Protein AF-A0A959Z6U4-F1 (afdb_monomer_lite)

Foldseek 3Di:
DVVVVVVVVVVVVVLVVLVVVLVVCVVVVVVVLVVVCVVCVVVVNDDDSVVVVVVVSVCSNCVVVVVVVVVVVVVVVVCCVVVVVVVVVVVVVVVVVVVVCVVVCVVVVVVVVVVVVVVCVVPDPPVRVVVCVVCVVVVVVVVVVCPDPVNVVVVVVVVVVVVVDPPPCDDDDDPVNVVVVCPDPVNVVVVVVVVVVVVVVVVVVVD

Structure (mmCIF, N/CA/C/O backbone):
data_AF-A0A959Z6U4-F1
#
_entry.id   AF-A0A959Z6U4-F1
#
loop_
_atom_site.group_PDB
_atom_site.id
_atom_site.type_symbol
_atom_site.label_atom_id
_atom_site.label_alt_id
_atom_site.label_comp_id
_atom_site.label_asym_id
_atom_site.label_entity_id
_atom_site.label_seq_id
_atom_site.pdbx_PDB_ins_code
_atom_site.Cartn_x
_atom_site.Cartn_y
_atom_site.Cartn_z
_atom_site.occupancy
_atom_site.B_iso_or_equiv
_atom_site.auth_seq_id
_atom_site.auth_comp_id
_atom_site.auth_asym_id
_atom_site.auth_atom_id
_atom_site.pdbx_PDB_model_num
ATOM 1 N N . LEU A 1 1 ? -3.918 -21.241 51.525 1.00 61.19 1 LEU A N 1
ATOM 2 C CA . LEU A 1 1 ? -4.913 -21.807 52.462 1.00 61.19 1 LEU A CA 1
ATOM 3 C C . LEU A 1 1 ? -5.290 -20.762 53.504 1.00 61.19 1 LEU A C 1
ATOM 5 O O . LEU A 1 1 ? -6.470 -20.471 53.583 1.00 61.19 1 LEU A O 1
ATOM 9 N N . ASP A 1 2 ? -4.320 -20.106 54.153 1.00 66.75 2 ASP A N 1
ATOM 10 C CA . ASP A 1 2 ? -4.584 -19.013 55.113 1.00 66.75 2 ASP A CA 1
ATOM 11 C C . ASP A 1 2 ? -5.277 -17.776 54.514 1.00 66.75 2 ASP A C 1
ATOM 13 O O . ASP A 1 2 ? -6.265 -17.331 55.076 1.00 66.75 2 ASP A O 1
ATOM 17 N N . ILE A 1 3 ? -4.868 -17.293 53.331 1.00 67.19 3 ILE A N 1
ATOM 18 C CA . ILE A 1 3 ? -5.495 -16.116 52.679 1.00 67.19 3 ILE A CA 1
ATOM 19 C C . ILE A 1 3 ? -6.980 -16.359 52.343 1.00 67.19 3 ILE A C 1
ATOM 21 O O . ILE A 1 3 ? -7.821 -15.498 52.558 1.00 67.19 3 ILE A O 1
ATOM 25 N N . ILE A 1 4 ? -7.325 -17.566 51.879 1.00 72.06 4 ILE A N 1
ATOM 26 C CA . ILE A 1 4 ? -8.719 -17.929 51.563 1.00 72.06 4 ILE A CA 1
ATOM 27 C C . ILE A 1 4 ? -9.543 -18.090 52.850 1.00 72.06 4 ILE A C 1
ATOM 29 O O . ILE A 1 4 ? -10.723 -17.762 52.876 1.00 72.06 4 ILE A O 1
ATOM 33 N N . LEU A 1 5 ? -8.931 -18.589 53.928 1.00 75.06 5 LEU A N 1
ATOM 34 C CA . LEU A 1 5 ? -9.578 -18.700 55.237 1.00 75.06 5 LEU A CA 1
ATOM 35 C C . LEU A 1 5 ? -9.865 -17.321 55.841 1.00 75.06 5 LEU A C 1
ATOM 37 O O . LEU A 1 5 ? -10.945 -17.119 56.387 1.00 75.06 5 LEU A O 1
ATOM 41 N N . GLU A 1 6 ? -8.928 -16.386 55.707 1.00 75.44 6 GLU A N 1
ATOM 42 C CA . GLU A 1 6 ? -9.057 -15.001 56.163 1.00 75.44 6 GLU A CA 1
ATOM 43 C C . GLU A 1 6 ? -10.155 -14.250 55.396 1.00 75.44 6 GLU A C 1
ATOM 45 O O . GLU A 1 6 ? -11.014 -13.614 56.005 1.00 75.44 6 GLU A O 1
ATOM 50 N N . GLU A 1 7 ? -10.213 -14.423 54.075 1.00 63.91 7 GLU A N 1
ATOM 51 C CA . GLU A 1 7 ? -11.228 -13.802 53.222 1.00 63.91 7 GLU A CA 1
ATOM 52 C C . GLU A 1 7 ? -12.635 -14.367 53.481 1.00 63.91 7 GLU A C 1
ATOM 54 O O . GLU A 1 7 ? -13.602 -13.614 53.593 1.00 63.91 7 GLU A O 1
ATOM 59 N N . VAL A 1 8 ? -12.757 -15.681 53.708 1.00 73.75 8 VAL A N 1
ATOM 60 C CA . VAL A 1 8 ? -14.024 -16.321 54.114 1.00 73.75 8 VAL A CA 1
ATOM 61 C C . VAL A 1 8 ? -14.479 -15.852 55.504 1.00 73.75 8 VAL A C 1
ATOM 63 O O . VAL A 1 8 ? -15.681 -15.695 55.739 1.00 73.75 8 VAL A O 1
ATOM 66 N N . PHE A 1 9 ? -13.546 -15.601 56.429 1.00 73.31 9 PHE A N 1
ATOM 67 C CA . PHE A 1 9 ? -13.865 -15.044 57.747 1.00 73.31 9 PHE A CA 1
ATOM 68 C C . PHE A 1 9 ? -14.337 -13.590 57.660 1.00 73.31 9 PHE A C 1
ATOM 70 O O . PHE A 1 9 ? -15.347 -13.253 58.282 1.00 73.31 9 PHE A O 1
ATOM 77 N N . ALA A 1 10 ? -13.677 -12.762 56.847 1.00 70.50 10 ALA A N 1
ATOM 78 C CA . ALA A 1 10 ? -14.093 -11.385 56.590 1.00 70.50 10 ALA A CA 1
ATOM 79 C C . ALA A 1 10 ? -15.497 -11.330 55.962 1.00 70.50 10 ALA A C 1
ATOM 81 O O . ALA A 1 10 ? -16.353 -10.566 56.408 1.00 70.50 10 ALA A O 1
ATOM 82 N N . GLN A 1 11 ? -15.783 -12.220 55.006 1.00 65.75 11 GLN A N 1
ATOM 83 C CA . GLN A 1 11 ? -17.103 -12.329 54.375 1.00 65.75 11 GLN A CA 1
ATOM 84 C C . GLN A 1 11 ? -18.201 -12.722 55.373 1.00 65.75 11 GLN A C 1
ATOM 86 O O . GLN A 1 11 ? -19.321 -12.208 55.327 1.00 65.75 11 GLN A O 1
ATOM 91 N N . LYS A 1 12 ? -17.894 -13.639 56.297 1.00 74.75 12 LYS A N 1
ATOM 92 C CA . LYS A 1 12 ? -18.841 -14.069 57.330 1.00 74.75 12 LYS A CA 1
ATOM 93 C C . LYS A 1 12 ? -19.133 -12.949 58.331 1.00 74.75 12 LYS A C 1
ATOM 95 O O . LYS A 1 12 ? -20.294 -12.732 58.665 1.00 74.75 12 LYS A O 1
ATOM 100 N N . GLN A 1 13 ? -18.102 -12.222 58.756 1.00 73.44 13 GLN A N 1
ATOM 101 C CA . GLN A 1 13 ? -18.237 -11.096 59.678 1.00 73.44 13 GLN A CA 1
ATOM 102 C C . GLN A 1 13 ? -19.041 -9.942 59.059 1.00 73.44 13 GLN A C 1
ATOM 104 O O . GLN A 1 13 ? -19.872 -9.339 59.735 1.00 73.44 13 GLN A O 1
ATOM 109 N N . ASN A 1 14 ? -18.859 -9.684 57.761 1.00 71.81 14 ASN A N 1
ATOM 110 C CA . ASN A 1 14 ? -19.627 -8.670 57.039 1.00 71.81 14 ASN A CA 1
ATOM 111 C C . ASN A 1 14 ? -21.124 -9.032 56.972 1.00 71.81 14 ASN A C 1
ATOM 113 O O . ASN A 1 14 ? -21.988 -8.197 57.236 1.00 71.81 14 ASN A O 1
ATOM 117 N N . ARG A 1 15 ? -21.445 -10.310 56.716 1.00 69.38 15 ARG A N 1
ATOM 118 C CA . ARG A 1 15 ? -22.831 -10.816 56.735 1.00 69.38 15 ARG A CA 1
ATOM 119 C C . ARG A 1 15 ? -23.494 -10.693 58.104 1.00 69.38 15 ARG A C 1
ATOM 121 O O . ARG A 1 15 ? -24.674 -10.362 58.170 1.00 69.38 15 ARG A O 1
ATOM 128 N N . GLU A 1 16 ? -22.760 -10.971 59.177 1.00 74.94 16 GLU A N 1
ATOM 129 C CA . GLU A 1 16 ? -23.258 -10.805 60.548 1.00 74.94 16 GLU A CA 1
ATOM 130 C C . GLU A 1 16 ? -23.527 -9.322 60.853 1.00 74.94 16 GLU A C 1
ATOM 132 O O . GLU A 1 16 ? -24.629 -8.986 61.277 1.00 74.94 16 GLU A O 1
ATOM 137 N N . SER A 1 17 ? -22.607 -8.421 60.490 1.00 71.69 17 SER A N 1
ATOM 138 C CA . SER A 1 17 ? -22.795 -6.974 60.667 1.00 71.69 17 SER A CA 1
ATOM 139 C C . SER A 1 17 ? -23.981 -6.404 59.879 1.00 71.69 17 SER A C 1
ATOM 141 O O . SER A 1 17 ? -24.606 -5.456 60.349 1.00 71.69 17 SER A O 1
ATOM 143 N N . ILE A 1 18 ? -24.302 -6.938 58.693 1.00 72.00 18 ILE A N 1
ATOM 144 C CA . ILE A 1 18 ? -25.475 -6.503 57.910 1.00 72.00 18 ILE A CA 1
ATOM 145 C C . ILE A 1 18 ? -26.780 -6.953 58.571 1.00 72.00 18 ILE A C 1
ATOM 147 O O . ILE A 1 18 ? -27.755 -6.200 58.569 1.00 72.00 18 ILE A O 1
ATOM 151 N N . ASN A 1 19 ? -26.809 -8.161 59.138 1.00 71.75 19 ASN A N 1
ATOM 152 C CA . ASN A 1 19 ? -27.989 -8.652 59.849 1.00 71.75 19 ASN A CA 1
ATOM 153 C C . ASN A 1 19 ? -28.262 -7.812 61.103 1.00 71.75 19 ASN A C 1
ATOM 155 O O . ASN A 1 19 ? -29.398 -7.390 61.305 1.00 71.75 19 ASN A O 1
ATOM 159 N N . ASP A 1 20 ? -27.220 -7.477 61.863 1.00 76.31 20 ASP A N 1
ATOM 160 C CA . ASP A 1 20 ? -27.339 -6.606 63.036 1.00 76.31 20 ASP A CA 1
ATOM 161 C C . ASP A 1 20 ? -27.814 -5.196 62.642 1.00 76.31 20 ASP A C 1
ATOM 163 O O . ASP A 1 20 ? -28.729 -4.641 63.252 1.00 76.31 20 ASP A O 1
ATOM 167 N N . LEU A 1 21 ? -27.276 -4.639 61.549 1.00 75.75 21 LEU A N 1
ATOM 168 C CA . LEU A 1 21 ? -27.715 -3.344 61.023 1.00 75.75 21 LEU A CA 1
ATOM 169 C C . LEU A 1 21 ? -29.192 -3.366 60.605 1.00 75.75 21 LEU A C 1
ATOM 171 O O . LEU A 1 21 ? -29.902 -2.379 60.786 1.00 75.75 21 LEU A O 1
ATOM 175 N N . MET A 1 22 ? -29.655 -4.476 60.023 1.00 74.38 22 MET A N 1
ATOM 176 C CA . MET A 1 22 ? -31.042 -4.667 59.600 1.00 74.38 22 MET A CA 1
ATOM 177 C C . MET A 1 22 ? -31.994 -4.730 60.799 1.00 74.38 22 MET A C 1
ATOM 179 O O . MET A 1 22 ? -33.080 -4.143 60.740 1.00 74.38 22 MET A O 1
ATOM 183 N N . ASP A 1 23 ? -31.577 -5.377 61.884 1.00 75.38 23 ASP A N 1
ATOM 184 C CA . ASP A 1 23 ? -32.346 -5.452 63.123 1.00 75.38 23 ASP A CA 1
ATOM 185 C C . ASP A 1 23 ? -32.440 -4.075 63.803 1.00 75.38 23 ASP A C 1
ATOM 187 O O . ASP A 1 23 ? -33.551 -3.629 64.121 1.00 75.38 23 ASP A O 1
ATOM 191 N N . ASP A 1 24 ? -31.329 -3.337 63.895 1.00 73.56 24 ASP A N 1
ATOM 192 C CA . ASP A 1 24 ? -31.275 -1.981 64.461 1.00 73.56 24 ASP A CA 1
ATOM 193 C C . ASP A 1 24 ? -32.053 -0.952 63.616 1.00 73.56 24 ASP A C 1
ATOM 195 O O . ASP A 1 24 ? -32.826 -0.135 64.140 1.00 73.56 24 ASP A O 1
ATOM 199 N N . LEU A 1 25 ? -31.935 -1.024 62.285 1.00 72.00 25 LEU A N 1
ATOM 200 C CA . LEU A 1 25 ? -32.713 -0.197 61.355 1.00 72.00 25 LEU A CA 1
ATOM 201 C C . LEU A 1 25 ? -34.209 -0.501 61.423 1.00 72.00 25 LEU A C 1
ATOM 203 O O . LEU A 1 25 ? -35.017 0.402 61.208 1.00 72.00 25 LEU A O 1
ATOM 207 N N . SER A 1 26 ? -34.613 -1.734 61.733 1.00 68.62 26 SER A N 1
ATOM 208 C CA . SER A 1 26 ? -36.035 -2.078 61.852 1.00 68.62 26 SER A CA 1
ATOM 209 C C . SER A 1 26 ? -36.720 -1.360 63.024 1.00 68.62 26 SER A C 1
ATOM 211 O O . SER A 1 26 ? -37.927 -1.087 62.970 1.00 68.62 26 SER A O 1
ATOM 213 N N . ILE A 1 27 ? -35.946 -1.035 64.066 1.00 69.31 27 ILE A N 1
ATOM 214 C CA . ILE A 1 27 ? -36.418 -0.402 65.297 1.00 69.31 27 ILE A CA 1
ATOM 215 C C . ILE A 1 27 ? -36.527 1.113 65.102 1.00 69.31 27 ILE A C 1
ATOM 217 O O . ILE A 1 27 ? -37.599 1.674 65.322 1.00 69.31 27 ILE A O 1
ATOM 221 N N . VAL A 1 28 ? -35.462 1.771 64.633 1.00 70.94 28 VAL A N 1
ATOM 222 C CA . VAL A 1 28 ? -35.427 3.238 64.443 1.00 70.94 28 VAL A CA 1
ATOM 223 C C . VAL A 1 28 ? -36.115 3.664 63.138 1.00 70.94 28 VAL A C 1
ATOM 225 O O . VAL A 1 28 ? -36.744 4.720 63.058 1.00 70.94 28 VAL A O 1
ATOM 228 N N . GLY A 1 29 ? -36.059 2.820 62.108 1.00 68.94 29 GLY A N 1
ATOM 229 C CA . GLY A 1 29 ? -36.607 3.107 60.785 1.00 68.94 29 GLY A CA 1
ATOM 230 C C . GLY A 1 29 ? -38.130 3.169 60.743 1.00 68.94 29 GLY A C 1
ATOM 231 O O . GLY A 1 29 ? -38.669 3.817 59.853 1.00 68.94 29 GLY A O 1
ATOM 232 N N . LYS A 1 30 ? -38.846 2.570 61.704 1.00 71.19 30 LYS A N 1
ATOM 233 C CA . LYS A 1 30 ? -40.320 2.608 61.751 1.00 71.19 30 LYS A CA 1
ATOM 234 C C . LYS A 1 30 ? -40.882 4.030 61.785 1.00 71.19 30 LYS A C 1
ATOM 236 O O . LYS A 1 30 ? -41.852 4.303 61.079 1.00 71.19 30 LYS A O 1
ATOM 241 N N . ASP A 1 31 ? -40.275 4.922 62.562 1.00 76.44 31 ASP A N 1
ATOM 242 C CA . ASP A 1 31 ? -40.759 6.298 62.715 1.00 76.44 31 ASP A CA 1
ATOM 243 C C . ASP A 1 31 ? -40.402 7.164 61.501 1.00 76.44 31 ASP A C 1
ATOM 245 O O . ASP A 1 31 ? -41.244 7.910 60.998 1.00 76.44 31 ASP A O 1
ATOM 249 N N . ALA A 1 32 ? -39.189 7.002 60.963 1.00 75.44 32 ALA A N 1
ATOM 250 C CA . ALA A 1 32 ? -38.766 7.664 59.730 1.00 75.44 32 ALA A CA 1
ATOM 251 C C . ALA A 1 32 ? -39.631 7.230 58.537 1.00 75.44 32 ALA A C 1
ATOM 253 O O . ALA A 1 32 ? -40.147 8.066 57.801 1.00 75.44 32 ALA A O 1
ATOM 254 N N . PHE A 1 33 ? -39.872 5.926 58.406 1.00 75.00 33 PHE A N 1
ATOM 255 C CA . PHE A 1 33 ? -40.672 5.341 57.339 1.00 75.00 33 PHE A CA 1
ATOM 256 C C . PHE A 1 33 ? -42.130 5.806 57.393 1.00 75.00 33 PHE A C 1
ATOM 258 O O . PHE A 1 33 ? -42.711 6.174 56.374 1.00 75.00 33 PHE A O 1
ATOM 265 N N . LYS A 1 34 ? -42.715 5.854 58.595 1.00 76.94 34 LYS A N 1
ATOM 266 C CA . LYS A 1 34 ? -44.069 6.374 58.801 1.00 76.94 34 LYS A CA 1
ATOM 267 C C . LYS A 1 34 ? -44.178 7.846 58.394 1.00 76.94 34 LYS A C 1
ATOM 269 O O . LYS A 1 34 ? -45.158 8.219 57.757 1.00 76.94 34 LYS A O 1
ATOM 274 N N . ASN A 1 35 ? -43.171 8.662 58.707 1.00 81.88 35 ASN A N 1
ATOM 275 C CA . ASN A 1 35 ? -43.130 10.061 58.278 1.00 81.88 35 ASN A CA 1
ATOM 276 C C . ASN A 1 35 ? -42.972 10.200 56.756 1.00 81.88 35 ASN A C 1
ATOM 278 O O . ASN A 1 35 ? -43.681 11.002 56.157 1.00 81.88 35 ASN A O 1
ATOM 282 N N . THR A 1 36 ? -42.132 9.382 56.112 1.00 79.56 36 THR A N 1
ATOM 283 C CA . THR A 1 36 ? -41.971 9.382 54.647 1.00 79.56 36 THR A CA 1
ATOM 284 C C . THR A 1 36 ? -43.264 9.004 53.924 1.00 79.56 36 THR A C 1
ATOM 286 O O . THR A 1 36 ? -43.621 9.652 52.947 1.00 79.56 36 THR A O 1
ATOM 289 N N . VAL A 1 37 ? -44.010 8.009 54.417 1.00 78.56 37 VAL A N 1
ATOM 290 C CA . VAL A 1 37 ? -45.322 7.641 53.848 1.00 78.56 37 VAL A CA 1
ATOM 291 C C . VAL A 1 37 ? -46.311 8.808 53.944 1.00 78.56 37 VAL A C 1
ATOM 293 O O . VAL A 1 37 ? -46.998 9.105 52.973 1.00 78.56 37 VAL A O 1
ATOM 296 N N . ILE A 1 38 ? -46.343 9.517 55.078 1.00 79.56 38 ILE A N 1
ATOM 297 C CA . ILE A 1 38 ? -47.210 10.692 55.275 1.00 79.56 38 ILE A CA 1
ATOM 298 C C . ILE A 1 38 ? -46.816 11.852 54.345 1.00 79.56 38 ILE A C 1
ATOM 300 O O . ILE A 1 38 ? -47.683 12.570 53.849 1.00 79.56 38 ILE A O 1
ATOM 304 N N . GLU A 1 39 ? -45.522 12.076 54.120 1.00 80.19 39 GLU A N 1
ATOM 305 C CA . GLU A 1 39 ? -45.046 13.123 53.209 1.00 80.19 39 GLU A CA 1
ATOM 306 C C . GLU A 1 39 ? -45.311 12.795 51.736 1.00 80.19 39 GLU A C 1
ATOM 308 O O . GLU A 1 39 ? -45.696 13.686 50.980 1.00 80.19 39 GLU A O 1
ATOM 313 N N . LEU A 1 40 ? -45.161 11.531 51.333 1.00 79.38 40 LEU A N 1
ATOM 314 C CA . LEU A 1 40 ? -45.455 11.071 49.972 1.00 79.38 40 LEU A CA 1
ATOM 315 C C . LEU A 1 40 ? -46.954 11.151 49.654 1.00 79.38 40 LEU A C 1
ATOM 317 O O . LEU A 1 40 ? -47.319 11.641 48.586 1.00 79.38 40 LEU A O 1
ATOM 321 N N . ASP A 1 41 ? -47.806 10.779 50.612 1.00 76.38 41 ASP A N 1
ATOM 322 C CA . ASP A 1 41 ? -49.262 10.934 50.519 1.00 76.38 41 ASP A CA 1
ATOM 323 C C . ASP A 1 41 ? -49.653 12.418 50.372 1.00 76.38 41 ASP A C 1
ATOM 325 O O . ASP A 1 41 ? -50.417 12.797 49.483 1.00 76.38 41 ASP A O 1
ATOM 329 N N . LYS A 1 42 ? -49.018 13.313 51.149 1.00 81.31 42 LYS A N 1
ATOM 330 C CA . LYS A 1 42 ? -49.172 14.774 50.995 1.00 81.31 42 LYS A CA 1
ATOM 331 C C . LYS A 1 42 ? -48.681 15.311 49.648 1.00 81.31 42 LYS A C 1
ATOM 333 O O . LYS A 1 42 ? -49.214 16.316 49.181 1.00 81.31 42 LYS A O 1
ATOM 338 N N . ALA A 1 43 ? -47.676 14.685 49.038 1.00 82.56 43 ALA A N 1
ATOM 339 C CA . ALA A 1 43 ? -47.179 15.034 47.708 1.00 82.56 43 ALA A CA 1
ATOM 340 C C . ALA A 1 43 ? -48.062 14.478 46.570 1.00 82.56 43 ALA A C 1
ATOM 342 O O . ALA A 1 43 ? -47.770 14.723 45.399 1.00 82.56 43 ALA A O 1
ATOM 343 N N . GLY A 1 44 ? -49.143 13.757 46.897 1.00 74.69 44 GLY A N 1
ATOM 344 C CA . GLY A 1 44 ? -50.057 13.151 45.929 1.00 74.69 44 GLY A CA 1
ATOM 345 C C . GLY A 1 44 ? -49.516 11.872 45.289 1.00 74.69 44 GLY A C 1
ATOM 346 O O . GLY A 1 44 ? -50.014 11.459 44.242 1.00 74.69 44 GLY A O 1
ATOM 347 N N . VAL A 1 45 ? -48.488 11.258 45.882 1.00 78.69 45 VAL A N 1
ATOM 348 C CA . VAL A 1 45 ? -47.953 9.969 45.444 1.00 78.69 45 VAL A CA 1
ATOM 349 C C . VAL A 1 45 ? -48.641 8.883 46.267 1.00 78.69 45 VAL A C 1
ATOM 351 O O . VAL A 1 45 ? -48.384 8.738 47.458 1.00 78.69 45 VAL A O 1
ATOM 354 N N . GLU A 1 46 ? -49.529 8.120 45.635 1.00 69.94 46 GLU A N 1
ATOM 355 C CA . GLU A 1 46 ? -50.207 6.994 46.277 1.00 69.94 46 GLU A CA 1
ATOM 356 C C . GLU A 1 46 ? -49.207 5.836 46.392 1.00 69.94 46 GLU A C 1
ATOM 358 O O . GLU A 1 46 ? -48.840 5.215 45.390 1.00 69.94 46 GLU A O 1
ATOM 363 N N . VAL A 1 47 ? -48.689 5.590 47.598 1.00 70.50 47 VAL A N 1
ATOM 364 C CA . VAL A 1 47 ? -47.692 4.537 47.814 1.00 70.50 47 VAL A CA 1
ATOM 365 C C . VAL A 1 47 ? -48.158 3.528 48.848 1.00 70.50 47 VAL A C 1
ATOM 367 O O . VAL A 1 47 ? -48.488 3.873 49.980 1.00 70.50 47 VAL A O 1
ATOM 370 N N . ASP A 1 48 ? -48.127 2.254 48.462 1.00 79.81 48 ASP A N 1
ATOM 371 C CA . ASP A 1 48 ? -48.359 1.135 49.367 1.00 79.81 48 ASP A CA 1
ATOM 372 C C . ASP A 1 48 ? -47.209 1.043 50.390 1.00 79.81 48 ASP A C 1
ATOM 374 O O . ASP A 1 48 ? -46.055 0.755 50.052 1.00 79.81 48 ASP A O 1
ATOM 378 N N . GLY A 1 49 ? -47.532 1.305 51.660 1.00 74.62 49 GLY A N 1
ATOM 379 C CA . GLY A 1 49 ? -46.584 1.268 52.771 1.00 74.62 49 GLY A CA 1
ATOM 380 C C . GLY A 1 49 ? -45.944 -0.108 52.984 1.00 74.62 49 GLY A C 1
ATOM 381 O O . GLY A 1 49 ? -44.772 -0.177 53.363 1.00 74.62 49 GLY A O 1
ATOM 382 N N . ASP A 1 50 ? -46.650 -1.201 52.683 1.00 77.69 50 ASP A N 1
ATOM 383 C CA . ASP A 1 50 ? -46.088 -2.550 52.778 1.00 77.69 50 ASP A CA 1
ATOM 384 C C . ASP A 1 50 ? -45.117 -2.824 51.617 1.00 77.69 50 ASP A C 1
ATOM 386 O O . ASP A 1 50 ? -44.035 -3.390 51.825 1.00 77.69 50 ASP A O 1
ATOM 390 N N . ALA A 1 51 ? -45.431 -2.341 50.411 1.00 78.50 51 ALA A N 1
ATOM 391 C CA . ALA A 1 51 ?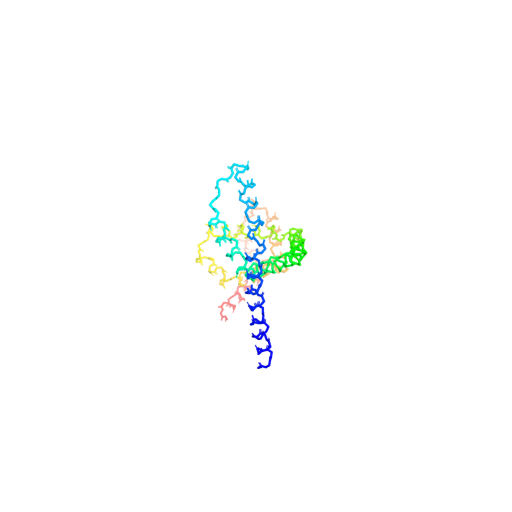 -44.541 -2.420 49.250 1.00 78.50 51 ALA A CA 1
ATOM 392 C C . ALA A 1 51 ? -43.263 -1.582 49.428 1.00 78.50 51 ALA A C 1
ATOM 394 O O . ALA A 1 51 ? -42.158 -2.051 49.125 1.00 78.50 51 ALA A O 1
ATOM 395 N N . LEU A 1 52 ? -43.378 -0.368 49.975 1.00 81.00 52 LEU A N 1
ATOM 396 C CA . LEU A 1 52 ? -42.226 0.468 50.321 1.00 81.00 52 LEU A CA 1
ATOM 397 C C . LEU A 1 52 ? -41.339 -0.208 51.368 1.00 81.00 52 LEU A C 1
ATOM 399 O O . LEU A 1 52 ? -40.114 -0.164 51.258 1.00 81.00 52 LEU A O 1
ATOM 403 N N . LYS A 1 53 ? -41.935 -0.878 52.361 1.00 78.06 53 LYS A N 1
ATOM 404 C CA . LYS A 1 53 ? -41.190 -1.529 53.442 1.00 78.06 53 LYS A CA 1
ATOM 405 C C . LYS A 1 53 ? -40.446 -2.738 52.899 1.00 78.06 53 LYS A C 1
ATOM 407 O O . LYS A 1 53 ? -39.265 -2.920 53.187 1.00 78.06 53 LYS A O 1
ATOM 412 N N . GLY A 1 54 ? -41.112 -3.526 52.055 1.00 79.00 54 GLY A N 1
ATOM 413 C CA . GLY A 1 54 ? -40.485 -4.617 51.316 1.00 79.00 54 GLY A CA 1
ATOM 414 C C . GLY A 1 54 ? -39.330 -4.139 50.433 1.00 79.00 54 GLY A C 1
ATOM 415 O O . GLY A 1 54 ? -38.298 -4.804 50.366 1.00 79.00 54 GLY A O 1
ATOM 416 N N . THR A 1 55 ? -39.462 -2.971 49.804 1.00 82.75 55 THR A N 1
ATOM 417 C CA . THR A 1 55 ? -38.409 -2.364 48.975 1.00 82.75 55 THR A CA 1
ATOM 418 C C . THR A 1 55 ? -37.230 -1.878 49.819 1.00 82.75 55 THR A C 1
ATOM 420 O O . THR A 1 55 ? -36.090 -2.206 49.502 1.00 82.75 55 THR A O 1
ATOM 423 N N . ALA A 1 56 ? -37.484 -1.192 50.937 1.00 81.31 56 ALA A N 1
ATOM 424 C CA . ALA A 1 56 ? -36.449 -0.741 51.867 1.00 81.31 56 ALA A CA 1
ATOM 425 C C . ALA A 1 56 ? -35.648 -1.919 52.445 1.00 81.31 56 ALA A C 1
ATOM 427 O O . ALA A 1 56 ? -34.420 -1.908 52.425 1.00 81.31 56 ALA A O 1
ATOM 428 N N . ILE A 1 57 ? -36.336 -2.985 52.868 1.00 79.75 57 ILE A N 1
ATOM 429 C CA . ILE A 1 57 ? -35.689 -4.210 53.355 1.00 79.75 57 ILE A CA 1
ATOM 430 C C . ILE A 1 57 ? -34.859 -4.868 52.246 1.00 79.75 57 ILE A C 1
ATOM 432 O O . ILE A 1 57 ? -33.738 -5.308 52.492 1.00 79.75 57 ILE A O 1
ATOM 436 N N . ARG A 1 58 ? -35.371 -4.928 51.009 1.00 81.88 58 ARG A N 1
ATOM 437 C CA . ARG A 1 58 ? -34.613 -5.466 49.869 1.00 81.88 58 ARG A CA 1
ATOM 438 C C . ARG A 1 58 ? -33.375 -4.629 49.555 1.00 81.88 58 ARG A C 1
ATOM 440 O O . ARG A 1 58 ? -32.366 -5.225 49.207 1.00 81.88 58 ARG A O 1
ATOM 447 N N . LEU A 1 59 ? -33.423 -3.306 49.679 1.00 83.25 59 LEU A N 1
ATOM 448 C CA . LEU A 1 59 ? -32.259 -2.441 49.471 1.00 83.25 59 LEU A CA 1
ATOM 449 C C . LEU A 1 59 ? -31.191 -2.665 50.546 1.00 83.25 59 LEU A C 1
ATOM 451 O O . LEU A 1 59 ? -30.039 -2.896 50.200 1.00 83.25 59 LEU A O 1
ATOM 455 N N . ILE A 1 60 ? -31.582 -2.697 51.825 1.00 82.56 60 ILE A N 1
ATOM 456 C CA . ILE A 1 60 ? -30.659 -2.946 52.946 1.00 82.56 60 ILE A CA 1
ATOM 457 C C . ILE A 1 60 ? -30.017 -4.331 52.816 1.00 82.56 60 ILE A C 1
ATOM 459 O O . ILE A 1 60 ? -28.803 -4.472 52.915 1.00 82.56 60 ILE A O 1
ATOM 463 N N . ARG A 1 61 ? -30.813 -5.359 52.505 1.00 81.94 61 ARG A N 1
ATOM 464 C CA . ARG A 1 61 ? -30.310 -6.731 52.348 1.00 81.94 61 ARG A CA 1
ATOM 465 C C . ARG A 1 61 ? -29.389 -6.906 51.136 1.00 81.94 61 ARG A C 1
ATOM 467 O O . ARG A 1 61 ? -28.608 -7.846 51.104 1.00 81.94 61 ARG A O 1
ATOM 474 N N . ASN A 1 62 ? -29.506 -6.044 50.126 1.00 84.88 62 ASN A N 1
ATOM 475 C CA . ASN A 1 62 ? -28.673 -6.073 48.922 1.00 84.88 62 ASN A CA 1
ATOM 476 C C . ASN A 1 62 ? -27.620 -4.955 48.911 1.00 84.88 62 ASN A C 1
ATOM 478 O O . ASN A 1 62 ? -27.067 -4.672 47.853 1.00 84.88 62 ASN A O 1
ATOM 482 N N . ILE A 1 63 ? -27.339 -4.319 50.052 1.00 85.50 63 ILE A N 1
ATOM 483 C CA . ILE A 1 63 ? -26.391 -3.202 50.115 1.00 85.50 63 ILE A CA 1
ATOM 484 C C . ILE A 1 63 ? -24.978 -3.615 49.679 1.00 85.50 63 ILE A C 1
ATOM 486 O O . ILE A 1 63 ? -24.289 -2.831 49.043 1.00 85.50 63 ILE A O 1
ATOM 490 N N . GLU A 1 64 ? -24.595 -4.872 49.921 1.00 83.38 64 GLU A N 1
ATOM 491 C CA . GLU A 1 64 ? -23.343 -5.467 49.436 1.00 83.38 64 GLU A CA 1
ATOM 492 C C . GLU A 1 64 ? -23.288 -5.486 47.899 1.00 83.38 64 GLU A C 1
ATOM 494 O O . GLU A 1 64 ? -22.366 -4.930 47.314 1.00 83.38 64 GLU A O 1
ATOM 499 N N . ASN A 1 65 ? -24.341 -5.979 47.236 1.00 87.06 65 ASN A N 1
ATOM 500 C CA . ASN A 1 65 ? -24.444 -5.970 45.770 1.00 87.06 65 ASN A CA 1
ATOM 501 C C . ASN A 1 65 ? -24.452 -4.542 45.190 1.00 87.06 65 ASN A C 1
ATOM 503 O O . ASN A 1 65 ? -23.980 -4.309 44.079 1.00 87.06 65 ASN A O 1
ATOM 507 N N . ILE A 1 66 ? -25.036 -3.583 45.917 1.00 89.56 66 ILE A N 1
ATOM 508 C CA . ILE A 1 66 ? -25.036 -2.170 45.518 1.00 89.56 66 ILE A CA 1
ATOM 509 C C . ILE A 1 66 ? -23.624 -1.593 45.630 1.00 89.56 66 ILE A C 1
ATOM 511 O O . ILE A 1 66 ? -23.196 -0.900 44.714 1.00 89.56 66 ILE A O 1
ATOM 515 N N . ASN A 1 67 ? -22.894 -1.896 46.704 1.00 87.25 67 ASN A N 1
ATOM 516 C CA . ASN A 1 67 ? -21.512 -1.454 46.873 1.00 87.25 67 ASN A CA 1
ATOM 517 C C . ASN A 1 67 ? -20.607 -2.036 45.783 1.00 87.25 67 ASN A C 1
ATOM 519 O O . ASN A 1 67 ? -19.924 -1.271 45.116 1.00 87.25 67 ASN A O 1
ATOM 523 N N . GLU A 1 68 ? -20.700 -3.337 45.496 1.00 91.38 68 GLU A N 1
ATOM 524 C CA . GLU A 1 68 ? -19.954 -3.957 44.388 1.00 91.38 68 GLU A CA 1
ATOM 525 C C . GLU A 1 68 ? -20.253 -3.284 43.038 1.00 91.38 68 GLU A C 1
ATOM 527 O O . GLU A 1 68 ? -19.365 -3.075 42.209 1.00 91.38 68 GLU A O 1
ATOM 532 N N . PHE A 1 69 ? -21.512 -2.904 42.804 1.00 92.50 69 PHE A N 1
ATOM 533 C CA . PHE A 1 69 ? -21.891 -2.160 41.607 1.00 92.50 69 PHE A CA 1
ATOM 534 C C . PHE A 1 69 ? -21.283 -0.750 41.574 1.00 92.50 69 PHE A C 1
ATOM 536 O O . PHE A 1 69 ? -20.843 -0.302 40.514 1.00 92.50 69 PHE A O 1
ATOM 543 N N . LEU A 1 70 ? -21.242 -0.048 42.708 1.00 92.56 70 LEU A N 1
ATOM 544 C CA . LEU A 1 70 ? -20.607 1.267 42.811 1.00 92.56 70 LEU A CA 1
ATOM 545 C C . LEU A 1 70 ? -19.091 1.178 42.587 1.00 92.56 70 LEU A C 1
ATOM 547 O O . LEU A 1 70 ? -18.558 1.983 41.824 1.00 92.56 70 LEU A O 1
ATOM 551 N N . ASP A 1 71 ? -18.432 0.158 43.135 1.00 93.06 71 ASP A N 1
ATOM 552 C CA . ASP A 1 71 ? -17.003 -0.108 42.923 1.00 93.06 71 ASP A CA 1
ATOM 553 C C . ASP A 1 71 ? -16.706 -0.417 41.445 1.00 93.06 71 ASP A C 1
ATOM 555 O O . ASP A 1 71 ? -15.708 0.029 40.867 1.00 93.06 71 ASP A O 1
ATOM 559 N N . MET A 1 72 ? -17.614 -1.137 40.775 1.00 93.25 72 MET A N 1
ATOM 560 C CA . MET A 1 72 ? -17.531 -1.372 39.334 1.00 93.25 72 MET A CA 1
ATOM 561 C C . MET A 1 72 ? -17.679 -0.069 38.537 1.00 93.25 72 MET A C 1
ATOM 563 O O . MET A 1 72 ? -16.955 0.137 37.562 1.00 93.25 72 MET A O 1
ATOM 567 N N . LEU A 1 73 ? -18.595 0.824 38.926 1.00 95.06 73 LEU A N 1
ATOM 568 C CA . LEU A 1 73 ? -18.741 2.131 38.279 1.00 95.06 73 LEU A CA 1
ATOM 569 C C . LEU A 1 73 ? -17.501 3.009 38.473 1.00 95.06 73 LEU A C 1
ATOM 571 O O . LEU A 1 73 ? -17.098 3.695 37.531 1.00 95.06 73 LEU A O 1
ATOM 575 N N . GLU A 1 74 ? -16.879 2.969 39.652 1.00 91.25 74 GLU A N 1
ATOM 576 C CA . GLU A 1 74 ? -15.606 3.644 39.915 1.00 91.25 74 GLU A CA 1
ATOM 577 C C . GLU A 1 74 ? -14.496 3.085 39.018 1.00 91.25 74 GLU A C 1
ATOM 579 O O . GLU A 1 74 ? -13.840 3.845 38.308 1.00 91.25 74 GLU A O 1
ATOM 584 N N . SER A 1 75 ? -14.394 1.759 38.922 1.00 93.94 75 SER A N 1
ATOM 585 C CA . SER A 1 75 ? -13.436 1.077 38.043 1.00 93.94 75 SER A CA 1
ATOM 586 C C . SER A 1 75 ? -13.637 1.418 36.560 1.00 93.94 75 SER A C 1
ATOM 588 O O . SER A 1 75 ? -12.670 1.616 35.826 1.00 93.94 75 SER A O 1
ATOM 590 N N . ILE A 1 76 ? -14.888 1.520 36.094 1.00 93.81 76 ILE A N 1
ATOM 591 C CA . ILE A 1 76 ? -15.203 1.958 34.724 1.00 93.81 76 ILE A CA 1
ATOM 592 C C . ILE A 1 76 ? -14.788 3.415 34.522 1.00 93.81 76 ILE A C 1
ATOM 594 O O . ILE A 1 76 ? -14.216 3.755 33.488 1.00 93.81 76 ILE A O 1
ATOM 598 N N . ASN A 1 77 ? -15.081 4.285 35.485 1.00 94.06 77 ASN A N 1
ATOM 599 C CA . ASN A 1 77 ? -14.711 5.691 35.412 1.00 94.06 77 ASN A CA 1
ATOM 600 C C . ASN A 1 77 ? -13.187 5.860 35.365 1.00 94.06 77 ASN A C 1
ATOM 602 O O . ASN A 1 77 ? -12.685 6.639 34.556 1.00 94.06 77 ASN A O 1
ATOM 606 N N . ASP A 1 78 ? -12.451 5.099 36.170 1.00 91.19 78 ASP A N 1
ATOM 607 C CA . ASP A 1 78 ? -10.990 5.107 36.173 1.00 91.19 78 ASP A CA 1
ATOM 608 C C . ASP A 1 78 ? -10.422 4.545 34.871 1.00 91.19 78 ASP A C 1
ATOM 610 O O . ASP A 1 78 ? -9.591 5.193 34.236 1.00 91.19 78 ASP A O 1
ATOM 614 N N . PHE A 1 79 ? -10.975 3.440 34.365 1.00 93.00 79 PHE A N 1
ATOM 615 C CA . PHE A 1 79 ? -10.632 2.944 33.035 1.00 93.00 79 PHE A CA 1
ATOM 616 C C . PHE A 1 79 ? -10.870 3.998 31.946 1.00 93.00 79 PHE A C 1
ATOM 618 O O . PHE A 1 79 ? -10.027 4.185 31.075 1.00 93.00 79 PHE A O 1
ATOM 625 N N . VAL A 1 80 ? -11.996 4.717 31.974 1.00 93.06 80 VAL A N 1
ATOM 626 C CA . VAL A 1 80 ? -12.288 5.780 31.000 1.00 93.06 80 VAL A CA 1
ATOM 627 C C . VAL A 1 80 ? -11.290 6.931 31.129 1.00 93.06 80 VAL A C 1
ATOM 629 O O . VAL A 1 80 ? -10.819 7.431 30.102 1.00 93.06 80 VAL A O 1
ATOM 632 N N . LYS A 1 81 ? -10.938 7.348 32.350 1.00 92.00 81 LYS A N 1
ATOM 633 C CA . LYS A 1 81 ? -9.918 8.383 32.585 1.00 92.00 81 LYS A CA 1
ATOM 634 C C . LYS A 1 81 ? -8.553 7.970 32.042 1.00 92.00 81 LYS A C 1
ATOM 636 O O . LYS A 1 81 ? -7.887 8.817 31.456 1.00 92.00 81 LYS A O 1
ATOM 641 N N . ASP A 1 82 ? -8.181 6.700 32.170 1.00 92.00 82 ASP A N 1
ATOM 642 C CA . ASP A 1 82 ? -6.880 6.184 31.733 1.00 92.00 82 ASP A CA 1
ATOM 643 C C . ASP A 1 82 ? -6.837 5.885 30.227 1.00 92.00 82 ASP A C 1
ATOM 645 O O . ASP A 1 82 ? -5.862 6.193 29.536 1.00 92.00 82 ASP A O 1
ATOM 649 N N . ALA A 1 83 ? -7.918 5.335 29.676 1.00 92.06 83 ALA A N 1
ATOM 650 C CA . ALA A 1 83 ? -8.015 4.975 28.266 1.00 92.06 83 ALA A CA 1
ATOM 651 C C . ALA A 1 83 ? -8.219 6.196 27.361 1.00 92.06 83 ALA A C 1
ATOM 653 O O . ALA A 1 83 ? -7.757 6.197 26.219 1.00 92.06 83 ALA A O 1
ATOM 654 N N . THR A 1 84 ? -8.887 7.252 27.840 1.00 91.62 84 THR A N 1
ATOM 655 C CA . THR A 1 84 ? -9.184 8.444 27.025 1.00 91.62 84 THR A CA 1
ATOM 656 C C . THR A 1 84 ? -7.915 9.147 26.511 1.00 91.62 84 THR A C 1
ATOM 658 O O . THR A 1 84 ? -7.851 9.429 25.311 1.00 91.62 84 THR A O 1
ATOM 661 N N . PRO A 1 85 ? -6.888 9.431 27.338 1.00 91.62 85 PRO A N 1
ATOM 662 C CA . PRO A 1 85 ? -5.618 9.986 26.874 1.00 91.62 85 PRO A CA 1
ATOM 663 C C . PRO A 1 85 ? -4.923 9.104 25.835 1.00 91.62 85 PRO A C 1
ATOM 665 O O . PRO A 1 85 ? -4.486 9.615 24.804 1.00 91.62 85 PRO A O 1
ATOM 668 N N . ILE A 1 86 ? -4.880 7.787 26.063 1.00 92.69 86 ILE A N 1
ATOM 669 C CA . ILE A 1 86 ? -4.258 6.824 25.142 1.00 92.69 86 ILE A CA 1
ATOM 670 C C . ILE A 1 86 ? -4.996 6.825 23.802 1.00 92.69 86 ILE A C 1
ATOM 672 O O . ILE A 1 86 ? -4.372 6.966 22.753 1.00 92.69 86 ILE A O 1
ATOM 676 N N . ALA A 1 87 ? -6.328 6.734 23.822 1.00 91.88 87 ALA A N 1
ATOM 677 C CA . ALA A 1 87 ? -7.151 6.753 22.617 1.00 91.88 87 ALA A CA 1
ATOM 678 C C . ALA A 1 87 ? -6.983 8.060 21.829 1.00 91.88 87 ALA A C 1
ATOM 680 O O . ALA A 1 87 ? -6.895 8.033 20.601 1.00 91.88 87 ALA A O 1
ATOM 681 N N . ARG A 1 88 ? -6.885 9.205 22.520 1.00 92.94 88 ARG A N 1
ATOM 682 C CA . ARG A 1 88 ? -6.593 10.497 21.882 1.00 92.94 88 ARG A CA 1
ATOM 683 C C . ARG A 1 88 ? -5.220 10.502 21.225 1.00 92.94 88 ARG A C 1
ATOM 685 O O . ARG A 1 88 ? -5.118 10.935 20.084 1.00 92.94 88 ARG A O 1
ATOM 692 N N . GLN A 1 89 ? -4.188 10.018 21.911 1.00 91.75 89 GLN A N 1
ATOM 693 C CA . GLN A 1 89 ? -2.832 9.985 21.367 1.00 91.75 89 GLN A CA 1
ATOM 694 C C . GLN A 1 89 ? -2.731 9.055 20.156 1.00 91.75 89 GLN A C 1
ATOM 696 O O . GLN A 1 89 ? -2.276 9.480 19.101 1.00 91.75 89 GLN A O 1
ATOM 701 N N . VAL A 1 90 ? -3.250 7.830 20.266 1.00 94.81 90 VAL A N 1
ATOM 702 C CA . VAL A 1 90 ? -3.313 6.879 19.147 1.00 94.81 90 VAL A CA 1
ATOM 703 C C . VAL A 1 90 ? -4.097 7.468 17.973 1.00 94.81 90 VAL A C 1
ATOM 705 O O . VAL A 1 90 ? -3.683 7.325 16.825 1.00 94.81 90 VAL A O 1
ATOM 708 N N . GLY A 1 91 ? -5.206 8.163 18.245 1.00 93.12 91 GLY A N 1
ATOM 709 C CA . GLY A 1 91 ? -5.984 8.856 17.222 1.00 93.12 91 GLY A CA 1
ATOM 710 C C . GLY A 1 91 ? -5.194 9.962 16.520 1.00 93.12 91 GLY A C 1
ATOM 711 O O . GLY A 1 91 ? -5.208 10.035 15.293 1.00 93.12 91 GLY A O 1
ATOM 712 N N . LEU A 1 92 ? -4.470 10.793 17.273 1.00 93.38 92 LEU A N 1
ATOM 713 C CA . LEU A 1 92 ? -3.616 11.846 16.717 1.00 93.38 92 LEU A CA 1
ATOM 714 C C . LEU A 1 92 ? -2.471 11.264 15.879 1.00 93.38 92 LEU A C 1
ATOM 716 O O . LEU A 1 92 ? -2.264 11.714 14.754 1.00 93.38 92 LEU A O 1
ATOM 720 N N . ASP A 1 93 ? -1.795 10.227 16.373 1.00 94.12 93 ASP A N 1
ATOM 721 C CA . ASP A 1 93 ? -0.718 9.543 15.651 1.00 94.12 93 ASP A CA 1
ATOM 722 C C . ASP A 1 93 ? -1.234 8.900 14.356 1.00 94.12 93 ASP A C 1
ATOM 724 O O . ASP A 1 93 ? -0.572 8.951 13.316 1.00 94.12 93 ASP A O 1
ATOM 728 N N . ALA A 1 94 ? -2.436 8.318 14.390 1.00 94.12 94 ALA A N 1
ATOM 729 C CA . ALA A 1 94 ? -3.086 7.756 13.212 1.00 94.12 94 ALA A CA 1
ATOM 730 C C . ALA A 1 94 ? -3.426 8.839 12.180 1.00 94.12 94 ALA A C 1
ATOM 732 O O . ALA A 1 94 ? -3.123 8.664 11.000 1.00 94.12 94 ALA A O 1
ATOM 733 N N . ILE A 1 95 ? -3.998 9.971 12.609 1.00 93.75 95 ILE A N 1
ATOM 734 C CA . ILE A 1 95 ? -4.287 11.114 11.729 1.00 93.75 95 ILE A CA 1
ATOM 735 C C . ILE A 1 95 ? -2.993 11.654 11.118 1.00 93.75 95 ILE A C 1
ATOM 737 O O . ILE A 1 95 ? -2.940 11.902 9.915 1.00 93.75 95 ILE A O 1
ATOM 741 N N . GLN A 1 96 ? -1.933 11.794 11.915 1.00 93.75 96 GLN A N 1
ATOM 742 C CA . GLN A 1 96 ? -0.648 12.291 11.438 1.00 93.75 96 GLN A CA 1
ATOM 743 C C . GLN A 1 96 ? -0.008 11.331 10.429 1.00 93.75 96 GLN A C 1
ATOM 745 O O . GLN A 1 96 ? 0.434 11.776 9.372 1.00 93.75 96 GLN A O 1
ATOM 750 N N . LYS A 1 97 ? -0.022 10.018 10.693 1.00 91.62 97 LYS A N 1
ATOM 751 C CA . LYS A 1 97 ? 0.455 9.008 9.735 1.00 91.62 97 LYS A CA 1
ATOM 752 C C . LYS A 1 97 ? -0.367 8.981 8.452 1.00 91.62 97 LYS A C 1
ATOM 754 O O . LYS A 1 97 ? 0.208 8.884 7.374 1.00 91.62 97 LYS A O 1
ATOM 759 N N . MET A 1 98 ? -1.690 9.086 8.553 1.00 91.38 98 MET A N 1
ATOM 760 C CA . MET A 1 98 ? -2.561 9.166 7.379 1.00 91.38 98 MET A CA 1
ATOM 761 C C . MET A 1 98 ? -2.267 10.417 6.555 1.00 91.38 98 MET A C 1
ATOM 763 O O . MET A 1 98 ? -2.143 10.324 5.339 1.00 91.38 98 MET A O 1
ATOM 767 N N . ASN A 1 99 ? -2.074 11.564 7.206 1.00 91.81 99 ASN A N 1
ATOM 768 C CA . ASN A 1 99 ? -1.675 12.794 6.535 1.00 91.81 99 ASN A CA 1
ATOM 769 C C . ASN A 1 99 ? -0.278 12.677 5.899 1.00 91.81 99 ASN A C 1
ATOM 771 O O . ASN A 1 99 ? -0.071 13.158 4.793 1.00 91.81 99 ASN A O 1
ATOM 775 N N . GLU A 1 100 ? 0.682 12.001 6.537 1.00 92.94 100 GLU A N 1
ATOM 776 C CA . GLU A 1 100 ? 1.972 11.699 5.903 1.00 92.94 100 GLU A CA 1
ATOM 777 C C . GLU A 1 100 ? 1.833 10.789 4.679 1.00 92.94 100 GLU A C 1
ATOM 779 O O . GLU A 1 100 ? 2.557 10.968 3.701 1.00 92.94 100 GLU A O 1
ATOM 784 N N . PHE A 1 101 ? 0.949 9.791 4.727 1.00 92.00 101 PHE A N 1
ATOM 785 C CA . PHE A 1 101 ? 0.690 8.908 3.590 1.00 92.00 101 PHE A CA 1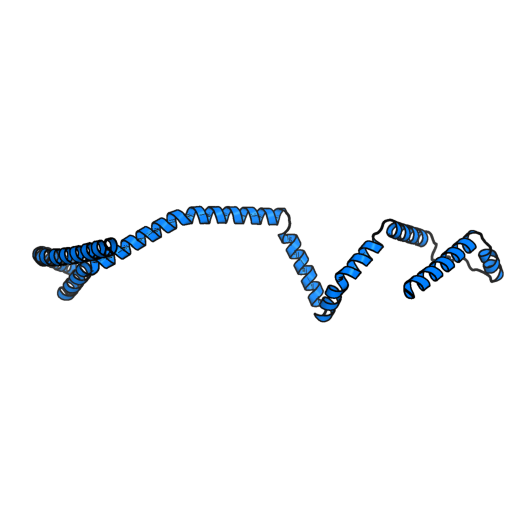
ATOM 786 C C . PHE A 1 101 ? 0.056 9.664 2.428 1.00 92.00 101 PHE A C 1
ATOM 788 O O . PHE A 1 101 ? 0.474 9.469 1.287 1.00 92.00 101 PHE A O 1
ATOM 795 N N . ASP A 1 102 ? -0.884 10.553 2.727 1.00 88.06 102 ASP A N 1
ATOM 796 C CA . ASP A 1 102 ? -1.512 11.440 1.753 1.00 88.06 102 ASP A CA 1
ATOM 797 C C . ASP A 1 102 ? -0.483 12.407 1.140 1.00 88.06 102 ASP A C 1
ATOM 799 O O . ASP A 1 102 ? -0.310 12.448 -0.072 1.00 88.06 102 ASP A O 1
ATOM 803 N N . GLN A 1 103 ? 0.334 13.082 1.961 1.00 90.94 103 GLN A N 1
ATOM 804 C CA . GLN A 1 103 ? 1.392 13.986 1.478 1.00 90.94 103 GLN A CA 1
ATOM 805 C C . GLN A 1 103 ? 2.458 13.285 0.631 1.00 90.94 103 GLN A C 1
ATOM 807 O O . GLN A 1 103 ? 2.992 13.871 -0.310 1.00 90.94 103 GLN A O 1
ATOM 812 N N . LYS A 1 104 ? 2.793 12.035 0.963 1.00 92.06 104 LYS A N 1
ATOM 813 C CA . LYS A 1 104 ? 3.714 11.210 0.168 1.00 92.06 104 LYS A CA 1
ATOM 814 C C . LYS A 1 104 ? 3.038 10.626 -1.084 1.00 92.06 104 LYS A C 1
ATOM 816 O O . LYS A 1 104 ? 3.721 9.975 -1.871 1.00 92.06 104 LYS A O 1
ATOM 821 N N . GLY A 1 105 ? 1.737 10.851 -1.277 1.00 90.81 105 GLY A N 1
ATOM 822 C CA . GLY A 1 105 ? 0.970 10.420 -2.444 1.00 90.81 105 GLY A CA 1
ATOM 823 C C . GLY A 1 105 ? 0.641 8.928 -2.465 1.00 90.81 105 GLY A C 1
ATOM 824 O O . GLY A 1 105 ? 0.355 8.386 -3.529 1.00 90.81 105 GLY A O 1
ATOM 825 N N . TYR A 1 106 ? 0.695 8.230 -1.323 1.00 89.12 106 TYR A N 1
ATOM 826 C CA . TYR A 1 106 ? 0.349 6.802 -1.261 1.00 89.12 106 TYR A CA 1
ATOM 827 C C . TYR A 1 106 ? -1.123 6.560 -1.592 1.00 89.12 106 TYR A C 1
ATOM 829 O O . TYR A 1 106 ? -1.449 5.550 -2.213 1.00 89.12 106 TYR A O 1
ATOM 837 N N . VAL A 1 107 ? -2.005 7.480 -1.192 1.00 90.88 107 VAL A N 1
ATOM 838 C CA . VAL A 1 107 ? -3.441 7.398 -1.483 1.00 90.88 107 VAL A CA 1
ATOM 839 C C . VAL A 1 107 ? -3.679 7.555 -2.983 1.00 90.88 107 VAL A C 1
ATOM 841 O O . VAL A 1 107 ? -4.365 6.727 -3.580 1.00 90.88 107 VAL A O 1
ATOM 844 N N . GLU A 1 108 ? -3.073 8.563 -3.613 1.00 89.19 108 GLU A N 1
ATOM 845 C CA . GLU A 1 108 ? -3.109 8.767 -5.065 1.00 89.19 108 GLU A CA 1
ATOM 846 C C . GLU A 1 108 ? -2.539 7.563 -5.809 1.00 89.19 108 GLU A C 1
ATOM 848 O O . GLU A 1 108 ? -3.185 7.048 -6.717 1.00 89.19 108 G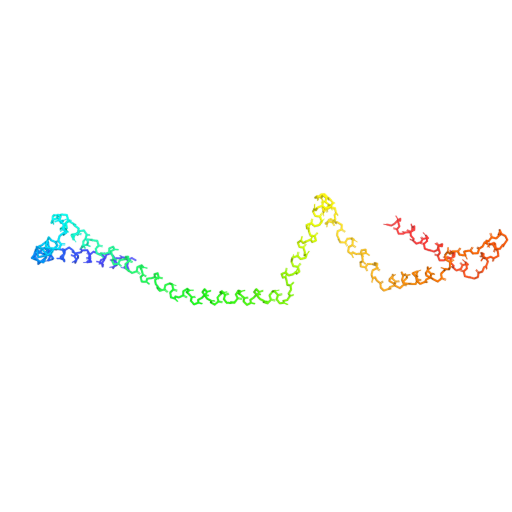LU A O 1
ATOM 853 N N . PHE A 1 109 ? -1.366 7.077 -5.401 1.00 91.81 109 PHE A N 1
ATOM 854 C CA . PHE A 1 109 ? -0.736 5.907 -6.005 1.00 91.81 109 PHE A CA 1
ATOM 855 C C . PHE A 1 109 ? -1.640 4.676 -5.925 1.00 91.81 109 PHE A C 1
ATOM 857 O O . PHE A 1 109 ? -1.835 3.993 -6.927 1.00 91.81 109 PHE A O 1
ATOM 864 N N . PHE A 1 110 ? -2.239 4.415 -4.759 1.00 92.44 110 PHE A N 1
ATOM 865 C CA . PHE A 1 110 ? -3.173 3.307 -4.589 1.00 92.44 110 PHE A CA 1
ATOM 866 C C . PHE A 1 110 ? -4.419 3.479 -5.462 1.00 92.44 110 PHE A C 1
ATOM 868 O O . PHE A 1 110 ? -4.851 2.523 -6.098 1.00 92.44 110 PHE A O 1
ATOM 875 N N . ARG A 1 111 ? -4.960 4.700 -5.553 1.00 91.56 111 ARG A N 1
ATOM 876 C CA . ARG A 1 111 ? -6.114 5.026 -6.401 1.00 91.56 111 ARG A CA 1
ATOM 877 C C . ARG A 1 111 ? -5.816 4.776 -7.883 1.00 91.56 111 ARG A C 1
ATOM 879 O O . ARG A 1 111 ? -6.645 4.198 -8.585 1.00 91.56 111 ARG A O 1
ATOM 886 N N . GLU A 1 112 ? -4.644 5.182 -8.363 1.00 92.81 112 GLU A N 1
ATOM 887 C CA . GLU A 1 112 ? -4.215 4.903 -9.739 1.00 92.81 112 GLU A CA 1
ATOM 888 C C . GLU A 1 112 ? -3.949 3.409 -9.958 1.00 92.81 112 GLU A C 1
ATOM 890 O O . GLU A 1 112 ? -4.352 2.865 -10.984 1.00 92.81 112 GLU A O 1
ATOM 895 N N . LEU A 1 113 ? -3.368 2.712 -8.977 1.00 90.38 113 LEU A N 1
ATOM 896 C CA . LEU A 1 113 ? -3.182 1.264 -9.040 1.00 90.38 113 LEU A CA 1
ATOM 897 C C . LEU A 1 113 ? -4.526 0.538 -9.171 1.00 90.38 113 LEU A C 1
ATOM 899 O O . LEU A 1 113 ? -4.664 -0.331 -10.026 1.00 90.38 113 LEU A O 1
ATOM 903 N N . THR A 1 114 ? -5.537 0.922 -8.384 1.00 91.00 114 THR A N 1
ATOM 904 C CA . THR A 1 114 ? -6.888 0.357 -8.508 1.00 91.00 114 THR A CA 1
ATOM 905 C C . THR A 1 114 ? -7.506 0.631 -9.874 1.00 91.00 114 THR A C 1
ATOM 907 O O . THR A 1 114 ? -8.062 -0.287 -10.456 1.00 91.00 114 THR A O 1
ATOM 910 N N . LYS A 1 115 ? -7.321 1.823 -10.458 1.00 91.75 115 LYS A N 1
ATOM 911 C CA . LYS A 1 115 ? -7.797 2.102 -11.826 1.00 91.75 115 LYS A CA 1
ATOM 912 C C . LYS A 1 115 ? -7.115 1.221 -12.871 1.00 91.75 115 LYS A C 1
ATOM 914 O O . LYS A 1 115 ? -7.760 0.773 -13.812 1.00 91.75 115 LYS A O 1
ATOM 919 N N . ILE A 1 116 ? -5.808 0.989 -12.730 1.00 87.12 116 ILE A N 1
ATOM 920 C CA . ILE A 1 116 ? -5.073 0.066 -13.603 1.00 87.12 116 ILE A CA 1
ATOM 921 C C . ILE A 1 116 ? -5.666 -1.338 -13.470 1.00 87.12 116 ILE A C 1
ATOM 923 O O . ILE A 1 116 ? -5.959 -1.964 -14.484 1.00 87.12 116 ILE A O 1
ATOM 927 N N . MET A 1 117 ? -5.891 -1.807 -12.241 1.00 85.38 117 MET A N 1
ATOM 928 C CA . MET A 1 117 ? -6.500 -3.114 -11.986 1.00 85.38 117 MET A CA 1
ATOM 929 C C . MET A 1 117 ? -7.916 -3.218 -12.563 1.00 85.38 117 MET A C 1
ATOM 931 O O . MET A 1 117 ? -8.219 -4.226 -13.193 1.00 85.38 117 MET A O 1
ATOM 935 N N . ASP A 1 118 ? -8.747 -2.187 -12.418 1.00 87.25 118 ASP A N 1
ATOM 936 C CA . ASP A 1 118 ? -10.105 -2.149 -12.971 1.00 87.25 118 ASP A CA 1
ATOM 937 C C . ASP A 1 118 ? -10.080 -2.240 -14.503 1.00 87.25 118 ASP A C 1
ATOM 939 O O . ASP A 1 118 ? -10.760 -3.085 -15.083 1.00 87.25 118 ASP A O 1
ATOM 943 N N . ASN A 1 119 ? -9.223 -1.449 -15.161 1.00 86.12 119 ASN A N 1
ATOM 944 C CA . ASN A 1 119 ? -9.045 -1.506 -16.614 1.00 86.12 119 ASN A CA 1
ATOM 945 C C . ASN A 1 119 ? -8.568 -2.889 -17.079 1.00 86.12 119 ASN A C 1
ATOM 947 O O . ASN A 1 119 ? -8.997 -3.363 -18.133 1.00 86.12 119 ASN A O 1
ATOM 951 N N . ILE A 1 120 ? -7.682 -3.532 -16.305 1.00 82.19 120 ILE A N 1
ATOM 952 C CA . ILE A 1 120 ? -7.221 -4.893 -16.587 1.00 82.19 120 ILE A CA 1
ATOM 953 C C . ILE A 1 120 ? -8.394 -5.870 -16.473 1.00 82.19 120 ILE A C 1
ATOM 955 O O . ILE A 1 120 ? -8.620 -6.638 -17.396 1.00 82.19 120 ILE A O 1
ATOM 959 N N . VAL A 1 121 ? -9.171 -5.828 -15.390 1.00 81.62 121 VAL A N 1
ATOM 960 C CA . VAL A 1 121 ? -10.305 -6.746 -15.173 1.00 81.62 121 VAL A CA 1
ATOM 961 C C . VAL A 1 121 ? -11.425 -6.547 -16.204 1.00 81.62 121 VAL A C 1
ATOM 963 O O . VAL A 1 121 ? -12.106 -7.508 -16.552 1.00 81.62 121 VAL A O 1
ATOM 966 N N . GLU A 1 122 ? -11.619 -5.329 -16.714 1.00 87.50 122 GLU A N 1
ATOM 967 C CA . GLU A 1 122 ? -12.617 -5.040 -17.751 1.00 87.50 122 GLU A CA 1
ATOM 968 C C . GLU A 1 122 ? -12.229 -5.605 -19.130 1.00 87.50 122 GLU A C 1
ATOM 970 O O . GLU A 1 122 ? -13.095 -6.072 -19.870 1.00 87.50 122 GLU A O 1
ATOM 975 N N . HIS A 1 123 ? -10.937 -5.590 -19.476 1.00 86.38 123 HIS A N 1
ATOM 976 C CA . HIS A 1 123 ? -10.456 -5.956 -20.817 1.00 86.38 123 HIS A CA 1
ATOM 977 C C . HIS A 1 123 ? -9.826 -7.348 -20.901 1.00 86.38 123 HIS A C 1
ATOM 979 O O . HIS A 1 123 ? -9.743 -7.914 -21.991 1.00 86.38 123 HIS A O 1
ATOM 985 N N . PHE A 1 124 ? -9.378 -7.896 -19.775 1.00 82.94 124 PHE A N 1
ATOM 986 C CA . PHE A 1 124 ? -8.688 -9.175 -19.694 1.00 82.94 124 PHE A CA 1
ATOM 987 C C . PHE A 1 124 ? -9.493 -10.146 -18.843 1.00 82.94 124 PHE A C 1
ATOM 989 O O . PHE A 1 124 ? -9.997 -9.824 -17.767 1.00 82.94 124 PHE A O 1
ATOM 996 N N . THR A 1 125 ? -9.592 -11.381 -19.315 1.00 85.00 125 THR A N 1
ATOM 997 C CA . THR A 1 125 ? -10.193 -12.453 -18.534 1.00 85.00 125 THR A CA 1
ATOM 998 C C . THR A 1 125 ? -9.274 -12.848 -17.376 1.00 85.00 125 THR A C 1
ATOM 1000 O O . THR A 1 125 ? -8.068 -12.602 -17.377 1.00 85.00 125 THR A O 1
ATOM 1003 N N . VAL A 1 126 ? -9.825 -13.539 -16.374 1.00 84.50 126 VAL A N 1
ATOM 1004 C CA . VAL A 1 126 ? -9.033 -14.091 -15.258 1.00 84.50 126 VAL A CA 1
ATOM 1005 C C . VAL A 1 126 ? -7.913 -15.013 -15.756 1.00 84.50 126 VAL A C 1
ATOM 1007 O O . VAL A 1 126 ? -6.869 -15.113 -15.114 1.00 84.50 126 VAL A O 1
ATOM 1010 N N . GLN A 1 127 ? -8.119 -15.689 -16.889 1.00 85.31 127 GLN A N 1
ATOM 1011 C CA . GLN A 1 127 ? -7.099 -16.533 -17.498 1.00 85.31 127 GLN A CA 1
ATOM 1012 C C . GLN A 1 127 ? -5.956 -15.696 -18.083 1.00 85.31 127 GLN A C 1
ATOM 1014 O O . GLN A 1 127 ? -4.802 -15.984 -17.781 1.00 85.31 127 GLN A O 1
ATOM 1019 N N . ASP A 1 128 ? -6.262 -14.613 -18.797 1.00 83.44 128 ASP A N 1
ATOM 1020 C CA . ASP A 1 128 ? -5.243 -13.715 -19.357 1.00 83.44 128 ASP A CA 1
ATOM 1021 C C . ASP A 1 128 ? -4.374 -13.089 -18.253 1.00 83.44 128 ASP A C 1
ATOM 1023 O O . ASP A 1 128 ? -3.155 -12.989 -18.379 1.00 83.44 128 ASP A O 1
ATOM 1027 N N . VAL A 1 129 ? -4.982 -12.720 -17.118 1.00 82.94 129 VAL A N 1
ATOM 1028 C CA . VAL A 1 129 ? -4.249 -12.189 -15.955 1.00 82.94 129 VAL A CA 1
ATOM 1029 C C . VAL A 1 129 ? -3.345 -13.252 -15.322 1.00 82.94 129 VAL A C 1
ATOM 1031 O O . VAL A 1 129 ? -2.258 -12.925 -14.845 1.00 82.94 129 VAL A O 1
ATOM 1034 N N . ARG A 1 130 ? -3.756 -14.526 -15.320 1.00 86.31 130 ARG A N 1
ATOM 1035 C CA . ARG A 1 130 ? -2.908 -15.631 -14.842 1.00 86.31 130 ARG A CA 1
ATOM 1036 C C . ARG A 1 130 ? -1.721 -15.860 -15.762 1.00 86.31 130 ARG A C 1
ATOM 1038 O O . ARG A 1 130 ? -0.601 -15.913 -15.271 1.00 86.31 130 ARG A O 1
ATOM 1045 N N . GLU A 1 131 ? -1.952 -15.918 -17.068 1.00 87.12 131 GLU A N 1
ATOM 1046 C CA . GLU A 1 131 ? -0.879 -16.055 -18.056 1.00 87.12 131 GLU A CA 1
ATOM 1047 C C . GLU A 1 131 ? 0.099 -14.870 -17.973 1.00 87.12 131 GLU A C 1
ATOM 1049 O O . GLU A 1 131 ? 1.316 -15.057 -18.029 1.00 87.12 131 GLU A O 1
ATOM 1054 N N . LEU A 1 132 ? -0.406 -13.652 -17.739 1.00 85.69 132 LEU A N 1
ATOM 1055 C CA . LEU A 1 132 ? 0.424 -12.475 -17.487 1.00 85.69 132 LEU A CA 1
ATOM 1056 C C . LEU A 1 132 ? 1.246 -12.610 -16.199 1.00 85.69 132 LEU A C 1
ATOM 1058 O O . LEU A 1 132 ? 2.437 -12.311 -16.208 1.00 85.69 132 LEU A O 1
ATOM 1062 N N . ALA A 1 133 ? 0.635 -13.048 -15.096 1.00 85.56 133 ALA A N 1
ATOM 1063 C CA . ALA A 1 133 ? 1.319 -13.223 -13.816 1.00 85.56 133 ALA A CA 1
ATOM 1064 C C . ALA A 1 133 ? 2.402 -14.312 -13.879 1.00 85.56 133 ALA A C 1
ATOM 1066 O O . ALA A 1 133 ? 3.467 -14.150 -13.288 1.00 85.56 133 ALA A O 1
ATOM 1067 N N . GLU A 1 134 ? 2.158 -15.392 -14.622 1.00 90.94 134 GLU A N 1
ATOM 1068 C CA . GLU A 1 134 ? 3.128 -16.468 -14.846 1.00 90.94 134 GLU A CA 1
ATOM 1069 C C . GLU A 1 134 ? 4.327 -15.996 -15.683 1.00 90.94 134 GLU A C 1
ATOM 1071 O O . GLU A 1 134 ? 5.459 -16.394 -15.415 1.00 90.94 134 GLU A O 1
ATOM 1076 N N . ASN A 1 135 ? 4.104 -15.088 -16.640 1.00 90.44 135 ASN A N 1
ATOM 1077 C CA . ASN A 1 135 ? 5.139 -14.583 -17.549 1.00 90.44 135 ASN A CA 1
ATOM 1078 C C . ASN A 1 135 ? 5.668 -13.181 -17.190 1.00 90.44 135 ASN A C 1
ATOM 1080 O O . ASN A 1 135 ? 6.452 -12.602 -17.948 1.00 90.44 135 ASN A O 1
ATOM 1084 N N . ILE A 1 136 ? 5.278 -12.615 -16.040 1.00 88.12 136 ILE A N 1
ATOM 1085 C CA . ILE A 1 136 ? 5.602 -11.222 -15.690 1.00 88.12 136 ILE A CA 1
ATOM 1086 C C . ILE A 1 136 ? 7.111 -10.980 -15.614 1.00 88.12 136 ILE A C 1
ATOM 1088 O O . ILE A 1 136 ? 7.588 -9.931 -16.041 1.00 88.12 136 ILE A O 1
ATOM 1092 N N . VAL A 1 137 ? 7.880 -11.961 -15.129 1.00 90.12 137 VAL A N 1
ATOM 1093 C CA . VAL A 1 137 ? 9.345 -11.871 -15.054 1.00 90.12 137 VAL A CA 1
ATOM 1094 C C . VAL A 1 137 ? 9.943 -11.758 -16.455 1.00 90.12 137 VAL A C 1
ATOM 1096 O O . VAL A 1 137 ? 10.696 -10.824 -16.712 1.00 90.12 137 VAL A O 1
ATOM 1099 N N . THR A 1 138 ? 9.544 -12.627 -17.386 1.00 90.62 138 THR A N 1
ATOM 1100 C CA . THR A 1 138 ? 10.017 -12.611 -18.780 1.00 90.62 138 THR A CA 1
ATOM 1101 C C . THR A 1 138 ? 9.650 -11.313 -19.495 1.00 90.62 138 THR A C 1
ATOM 1103 O O . THR A 1 138 ? 10.470 -10.749 -20.223 1.00 90.62 138 THR A O 1
ATOM 1106 N N . ILE A 1 139 ? 8.442 -10.792 -19.263 1.00 89.50 139 ILE A N 1
ATOM 1107 C CA . ILE A 1 139 ? 8.012 -9.505 -19.822 1.00 89.50 139 ILE A CA 1
ATOM 1108 C C . ILE A 1 139 ? 8.888 -8.374 -19.275 1.00 89.50 139 ILE A C 1
ATOM 1110 O O . ILE A 1 139 ? 9.401 -7.568 -20.051 1.00 89.50 139 ILE A O 1
ATOM 1114 N N . LEU A 1 140 ? 9.115 -8.329 -17.958 1.00 87.44 140 LEU A N 1
ATOM 1115 C CA . LEU A 1 140 ? 9.963 -7.312 -17.332 1.00 87.44 140 LEU A CA 1
ATOM 1116 C C . LEU A 1 140 ? 11.424 -7.410 -17.787 1.00 87.44 140 LEU A C 1
ATOM 1118 O O . LEU A 1 140 ? 12.056 -6.380 -18.016 1.00 87.44 140 LEU A O 1
ATOM 1122 N N . GLU A 1 141 ? 11.960 -8.615 -17.968 1.00 90.12 141 GLU A N 1
ATOM 1123 C CA . GLU A 1 141 ? 13.300 -8.837 -18.519 1.00 90.12 141 GLU A CA 1
ATOM 1124 C C . GLU A 1 141 ? 13.400 -8.388 -19.978 1.00 90.12 141 GLU A C 1
ATOM 1126 O O . GLU A 1 141 ? 14.378 -7.739 -20.351 1.00 90.12 141 GLU A O 1
ATOM 1131 N N . THR A 1 142 ? 12.367 -8.645 -20.782 1.00 90.44 142 THR A N 1
ATOM 1132 C CA . THR A 1 142 ? 12.295 -8.190 -22.176 1.00 90.44 142 THR A CA 1
ATOM 1133 C C . THR A 1 142 ? 12.248 -6.667 -22.253 1.00 90.44 142 THR A C 1
ATOM 1135 O O . THR A 1 142 ? 13.041 -6.062 -22.975 1.00 90.44 142 THR A O 1
ATOM 1138 N N . VAL A 1 143 ? 11.378 -6.022 -21.466 1.00 90.94 143 VAL A N 1
ATOM 1139 C CA . VAL A 1 143 ? 11.302 -4.555 -21.380 1.00 90.94 143 VAL A CA 1
ATOM 1140 C C . VAL A 1 143 ? 12.637 -3.985 -20.908 1.00 90.94 143 VAL A C 1
ATOM 1142 O O . VAL A 1 143 ? 13.167 -3.066 -21.530 1.00 90.94 143 VAL A O 1
ATOM 1145 N N . LYS A 1 144 ? 13.239 -4.572 -19.868 1.00 89.75 144 LYS A N 1
ATOM 1146 C CA . LYS A 1 144 ? 14.568 -4.184 -19.385 1.00 89.75 144 LYS A CA 1
ATOM 1147 C C . LYS A 1 144 ? 15.611 -4.283 -20.499 1.00 89.75 144 LYS A C 1
ATOM 1149 O O . LYS A 1 144 ? 16.372 -3.334 -20.676 1.00 89.75 144 LYS A O 1
ATOM 1154 N N . GLY A 1 145 ? 15.614 -5.373 -21.268 1.00 89.69 145 GLY A N 1
ATOM 1155 C CA . GLY A 1 145 ? 16.467 -5.575 -22.441 1.00 89.69 145 GLY A CA 1
ATOM 1156 C C . GLY A 1 145 ? 16.269 -4.498 -23.511 1.00 89.69 145 GLY A C 1
ATOM 1157 O O . GLY A 1 145 ? 17.239 -3.910 -23.982 1.00 89.69 145 GLY A O 1
ATOM 1158 N N . MET A 1 146 ? 15.016 -4.159 -23.829 1.00 86.69 146 MET A N 1
ATOM 1159 C CA . MET A 1 146 ? 14.684 -3.093 -24.783 1.00 86.69 146 MET A CA 1
ATOM 1160 C C . MET A 1 146 ? 15.120 -1.700 -24.309 1.00 86.69 146 MET A C 1
ATOM 1162 O O . MET A 1 146 ? 15.464 -0.848 -25.124 1.00 86.69 146 MET A O 1
ATOM 1166 N N . THR A 1 147 ? 15.137 -1.472 -22.994 1.00 89.06 147 THR A N 1
ATOM 1167 C CA . THR A 1 147 ? 15.590 -0.212 -22.381 1.00 89.06 147 THR A CA 1
ATOM 1168 C C . THR A 1 147 ? 17.101 -0.137 -22.144 1.00 89.06 147 THR A C 1
ATOM 1170 O O . THR A 1 147 ? 17.581 0.843 -21.571 1.00 89.06 147 THR A O 1
ATOM 1173 N N . GLN A 1 148 ? 17.881 -1.139 -22.566 1.00 92.25 148 GLN A N 1
ATOM 1174 C CA . GLN A 1 148 ? 19.340 -1.068 -22.474 1.00 92.25 148 GLN A CA 1
ATOM 1175 C C . GLN A 1 148 ? 19.899 0.034 -23.394 1.00 92.25 148 GLN A C 1
ATOM 1177 O O . GLN A 1 148 ? 19.359 0.245 -24.484 1.00 92.25 148 GLN A O 1
ATOM 1182 N N . PRO A 1 149 ? 20.997 0.718 -23.003 1.00 92.25 149 PRO A N 1
ATOM 1183 C CA . PRO A 1 149 ? 21.551 1.841 -23.762 1.00 92.25 149 PRO A CA 1
ATOM 1184 C C . PRO A 1 149 ? 21.798 1.530 -25.241 1.00 92.25 149 PRO A C 1
ATOM 1186 O O . PRO A 1 149 ? 21.411 2.316 -26.101 1.00 92.25 149 PRO A O 1
ATOM 1189 N N . ASP A 1 150 ? 22.373 0.365 -25.546 1.00 89.44 150 ASP A N 1
ATOM 1190 C CA . ASP A 1 150 ? 22.693 -0.032 -26.920 1.00 89.44 150 ASP A CA 1
ATOM 1191 C C . ASP A 1 150 ? 21.433 -0.209 -27.785 1.00 89.44 150 ASP A C 1
ATOM 1193 O O . ASP A 1 150 ? 21.409 0.210 -28.944 1.00 89.44 150 ASP A O 1
ATOM 1197 N N . MET A 1 151 ? 20.356 -0.761 -27.213 1.00 89.12 151 MET A N 1
ATOM 1198 C CA . MET A 1 151 ? 19.079 -0.947 -27.910 1.00 89.12 151 MET A CA 1
ATOM 1199 C C . MET A 1 151 ? 18.352 0.385 -28.120 1.00 89.12 151 MET A C 1
ATOM 1201 O O . MET A 1 151 ? 17.872 0.662 -29.218 1.00 89.12 151 MET A O 1
ATOM 1205 N N . LEU A 1 152 ? 18.330 1.253 -27.104 1.00 90.75 152 LEU A N 1
ATOM 1206 C CA . LEU A 1 152 ? 17.756 2.596 -27.221 1.00 90.75 152 LEU A CA 1
ATOM 1207 C C . LEU A 1 152 ? 18.478 3.430 -28.287 1.00 90.75 152 LEU A C 1
ATOM 1209 O O . LEU A 1 152 ? 17.828 4.117 -29.075 1.00 90.75 152 LEU A O 1
ATOM 1213 N N . LEU A 1 153 ? 19.809 3.337 -28.354 1.00 90.38 153 LEU A N 1
ATOM 1214 C CA . LEU A 1 153 ? 20.605 3.991 -29.392 1.00 90.38 153 LEU A CA 1
ATOM 1215 C C . LEU A 1 153 ? 20.294 3.433 -30.786 1.00 90.38 153 LEU A C 1
ATOM 1217 O O . LEU A 1 153 ? 20.173 4.203 -31.739 1.00 90.38 153 LEU A O 1
ATOM 1221 N N . ALA A 1 154 ? 20.143 2.113 -30.927 1.00 90.00 154 ALA A N 1
ATOM 1222 C CA . ALA A 1 154 ? 19.752 1.496 -32.194 1.00 90.00 154 ALA A CA 1
ATOM 1223 C C . ALA A 1 154 ? 18.361 1.969 -32.657 1.00 90.00 154 ALA A C 1
ATOM 1225 O O . ALA A 1 154 ? 18.194 2.324 -33.826 1.00 90.00 154 ALA A O 1
ATOM 1226 N N . LEU A 1 155 ? 17.393 2.043 -31.737 1.00 89.12 155 LEU A N 1
ATOM 1227 C CA . LEU A 1 155 ? 16.044 2.550 -32.002 1.00 89.12 155 LEU A CA 1
ATOM 1228 C C . LEU A 1 155 ? 16.057 4.030 -32.414 1.00 89.12 155 LEU A C 1
ATOM 1230 O O . LEU A 1 155 ? 15.469 4.381 -33.436 1.00 89.12 155 LEU A O 1
ATOM 1234 N N . ASP A 1 156 ? 16.763 4.892 -31.675 1.00 90.50 156 ASP A N 1
ATOM 1235 C CA . ASP A 1 156 ? 16.891 6.321 -32.001 1.00 90.50 156 ASP A CA 1
ATOM 1236 C C . ASP A 1 156 ? 17.540 6.536 -33.379 1.00 90.50 156 ASP A C 1
ATOM 1238 O O . ASP A 1 156 ? 17.035 7.303 -34.204 1.00 90.50 156 ASP A O 1
ATOM 1242 N N . ASN A 1 157 ? 18.610 5.794 -33.680 1.00 88.88 157 ASN A N 1
ATOM 1243 C CA . ASN A 1 157 ? 19.251 5.822 -34.993 1.00 88.88 157 ASN A CA 1
ATOM 1244 C C . ASN A 1 157 ? 18.297 5.362 -36.106 1.00 88.88 157 ASN A C 1
ATOM 1246 O O . ASN A 1 157 ? 18.219 6.014 -37.147 1.00 88.88 157 ASN A O 1
ATOM 1250 N N . GLY A 1 158 ? 17.529 4.291 -35.886 1.00 88.31 158 GLY A N 1
ATOM 1251 C CA . GLY A 1 158 ? 16.523 3.813 -36.837 1.00 88.31 158 GLY A CA 1
ATOM 1252 C C . GLY A 1 158 ? 15.441 4.856 -37.126 1.00 88.31 158 GLY A C 1
ATOM 1253 O O . GLY A 1 158 ? 15.130 5.125 -38.288 1.00 88.31 158 GLY A O 1
ATOM 1254 N N . VAL A 1 159 ? 14.922 5.514 -36.085 1.00 89.62 159 VAL A N 1
ATOM 1255 C CA . VAL A 1 159 ? 13.923 6.588 -36.221 1.00 89.62 159 VAL A CA 1
ATOM 1256 C C . VAL A 1 159 ? 14.493 7.791 -36.977 1.00 89.62 159 VAL A C 1
ATOM 1258 O O . VAL A 1 159 ? 13.809 8.357 -37.833 1.00 89.62 159 VAL A O 1
ATOM 1261 N N . LYS A 1 160 ? 15.743 8.184 -36.703 1.00 89.81 160 LYS A N 1
ATOM 1262 C CA . LYS A 1 160 ? 16.427 9.265 -37.433 1.00 89.81 160 LYS A CA 1
ATOM 1263 C C . LYS A 1 160 ? 16.593 8.936 -38.912 1.00 89.81 160 LYS A C 1
ATOM 1265 O O . LYS A 1 160 ? 16.274 9.778 -39.749 1.00 89.81 160 LYS A O 1
ATOM 1270 N N . VAL A 1 161 ? 17.032 7.716 -39.233 1.00 87.81 161 VAL A N 1
ATOM 1271 C CA . VAL A 1 161 ? 17.160 7.251 -40.620 1.00 87.81 161 VAL A CA 1
ATOM 1272 C C . VAL A 1 161 ? 15.801 7.286 -41.314 1.00 87.81 161 VAL A C 1
ATOM 1274 O O . VAL A 1 161 ? 15.693 7.904 -42.368 1.00 87.81 161 VAL A O 1
ATOM 1277 N N . TYR A 1 162 ? 14.751 6.738 -40.696 1.00 84.81 162 TYR A N 1
ATOM 1278 C CA . TYR A 1 162 ? 13.397 6.752 -41.258 1.00 84.81 162 TYR A CA 1
ATOM 1279 C C . TYR A 1 162 ? 12.898 8.170 -41.566 1.00 84.81 162 TYR A C 1
ATOM 1281 O O . TYR A 1 162 ? 12.392 8.419 -42.655 1.00 84.81 162 TYR A O 1
ATOM 1289 N N . LYS A 1 163 ? 13.097 9.122 -40.644 1.00 84.81 163 LYS A N 1
ATOM 1290 C CA . LYS A 1 163 ? 12.731 10.535 -40.855 1.00 84.81 163 LYS A CA 1
ATOM 1291 C C . LYS A 1 163 ? 13.556 11.225 -41.944 1.00 84.81 163 LYS A C 1
ATOM 1293 O O . LYS A 1 163 ? 13.079 12.186 -42.537 1.00 84.81 163 LYS A O 1
ATOM 1298 N N . SER A 1 164 ? 14.796 10.785 -42.158 1.00 82.56 164 SER A N 1
ATOM 1299 C CA . SER A 1 164 ? 15.706 11.359 -43.158 1.00 82.56 164 SER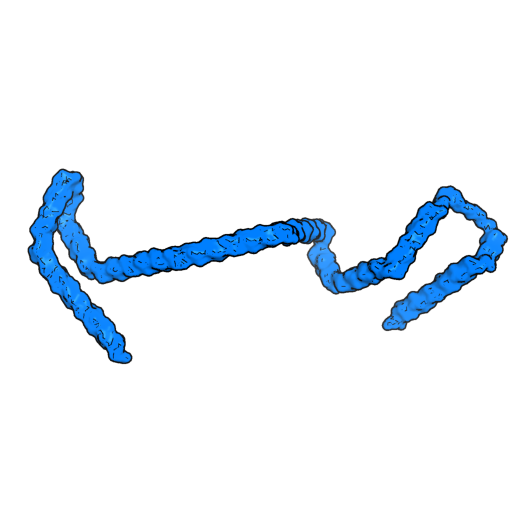 A CA 1
ATOM 1300 C C . SER A 1 164 ? 15.494 10.815 -44.573 1.00 82.56 164 SER A C 1
ATOM 1302 O O . SER A 1 164 ? 15.973 11.414 -45.534 1.00 82.56 164 SER A O 1
ATOM 1304 N N . LEU A 1 165 ? 14.789 9.689 -44.709 1.00 82.50 165 LEU A N 1
ATOM 1305 C CA . LEU A 1 165 ? 14.414 9.135 -46.002 1.00 82.50 165 LEU A CA 1
ATOM 1306 C C . LEU A 1 165 ? 13.205 9.907 -46.541 1.00 82.50 165 LEU A C 1
ATOM 1308 O O . LEU A 1 165 ? 12.174 9.994 -45.877 1.00 82.50 165 LEU A O 1
ATOM 1312 N N . ASP A 1 166 ? 13.309 10.440 -47.761 1.00 74.12 166 ASP A N 1
ATOM 1313 C CA . ASP A 1 166 ? 12.137 10.931 -48.488 1.00 74.12 166 ASP A CA 1
ATOM 1314 C C . ASP A 1 166 ? 11.302 9.719 -48.926 1.00 74.12 166 ASP A C 1
ATOM 1316 O O . ASP A 1 166 ? 11.536 9.101 -49.966 1.00 74.12 166 ASP A O 1
ATOM 1320 N N . THR A 1 167 ? 10.345 9.346 -48.080 1.00 70.19 167 THR A N 1
ATOM 1321 C CA . THR A 1 167 ? 9.463 8.187 -48.270 1.00 70.19 167 THR A CA 1
ATOM 1322 C C . THR A 1 167 ? 8.533 8.320 -49.475 1.00 70.19 167 THR A C 1
ATOM 1324 O O . THR A 1 167 ? 7.922 7.329 -49.870 1.00 70.19 167 THR A O 1
ATOM 1327 N N . HIS A 1 168 ? 8.439 9.508 -50.080 1.00 73.19 168 HIS A N 1
ATOM 1328 C CA . HIS A 1 168 ? 7.573 9.768 -51.227 1.00 73.19 168 HIS A CA 1
ATOM 1329 C C . HIS A 1 168 ? 8.332 9.692 -52.559 1.00 73.19 168 HIS A C 1
ATOM 1331 O O . HIS A 1 168 ? 7.719 9.401 -53.582 1.00 73.19 168 HIS A O 1
ATOM 1337 N N . ASN A 1 169 ? 9.659 9.875 -52.551 1.00 70.00 169 ASN A N 1
ATOM 1338 C CA . ASN A 1 169 ? 10.503 9.855 -53.749 1.00 70.00 169 ASN A CA 1
ATOM 1339 C C . ASN A 1 169 ? 11.636 8.827 -53.634 1.00 70.00 169 ASN A C 1
ATOM 1341 O O . ASN A 1 169 ? 12.823 9.162 -53.662 1.00 70.00 169 ASN A O 1
ATOM 1345 N N . ILE A 1 170 ? 11.273 7.548 -53.522 1.00 77.56 170 ILE A N 1
ATOM 1346 C CA . ILE A 1 170 ? 12.255 6.459 -53.533 1.00 77.56 170 ILE A CA 1
ATOM 1347 C C . ILE A 1 170 ? 12.811 6.313 -54.963 1.00 77.56 170 ILE A C 1
ATOM 1349 O O . ILE A 1 170 ? 12.037 6.114 -55.900 1.00 77.56 170 ILE A O 1
ATOM 1353 N N . PRO A 1 171 ? 14.139 6.396 -55.172 1.00 78.69 171 PRO A N 1
ATOM 1354 C CA . PRO A 1 171 ? 14.720 6.309 -56.504 1.00 78.69 171 PRO A CA 1
ATOM 1355 C C . PRO A 1 171 ? 14.518 4.920 -57.115 1.00 78.69 171 PRO A C 1
ATOM 1357 O O . PRO A 1 171 ? 14.794 3.903 -56.483 1.00 78.69 171 PRO A O 1
ATOM 1360 N N . GLU A 1 172 ? 14.126 4.871 -58.387 1.00 77.44 172 GLU A N 1
ATOM 1361 C CA . GLU A 1 172 ? 14.021 3.611 -59.121 1.00 77.44 172 GLU A CA 1
ATOM 1362 C C . GLU A 1 172 ? 15.410 2.995 -59.394 1.00 77.44 172 GLU A C 1
ATOM 1364 O O . GLU A 1 172 ? 16.410 3.680 -59.687 1.00 77.44 172 GLU A O 1
ATOM 1369 N N . TYR A 1 173 ? 15.476 1.664 -59.307 1.00 82.62 173 TYR A N 1
ATOM 1370 C CA . TYR A 1 173 ? 16.678 0.875 -59.570 1.00 82.62 173 TYR A CA 1
ATOM 1371 C C . TYR A 1 173 ? 16.461 -0.045 -60.771 1.00 82.62 173 TYR A C 1
ATOM 1373 O O . TYR A 1 173 ? 15.602 -0.920 -60.756 1.00 82.62 173 TYR A O 1
ATOM 1381 N N . SER A 1 174 ? 17.293 0.107 -61.804 1.00 89.44 174 SER A N 1
ATOM 1382 C CA . SER A 1 174 ? 17.401 -0.885 -62.875 1.00 89.44 174 SER A CA 1
ATOM 1383 C C . SER A 1 174 ? 18.255 -2.076 -62.428 1.00 89.44 174 SER A C 1
ATOM 1385 O O . SER A 1 174 ? 19.108 -1.937 -61.549 1.00 89.44 174 SER A O 1
ATOM 1387 N N . VAL A 1 175 ? 18.090 -3.234 -63.077 1.00 87.50 175 VAL A N 1
ATOM 1388 C CA . VAL A 1 175 ? 18.844 -4.470 -62.772 1.00 87.50 175 VAL A CA 1
ATOM 1389 C C . VAL A 1 175 ? 20.359 -4.225 -62.740 1.00 87.50 175 VAL A C 1
ATOM 1391 O O . VAL A 1 175 ? 21.055 -4.672 -61.831 1.00 87.50 175 VAL A O 1
ATOM 1394 N N . TRP A 1 176 ? 20.881 -3.442 -63.687 1.00 91.75 176 TRP A N 1
ATOM 1395 C CA . TRP A 1 176 ? 22.300 -3.085 -63.725 1.00 91.75 176 TRP A CA 1
ATOM 1396 C C . TRP A 1 176 ? 22.722 -2.171 -62.567 1.00 91.75 176 TRP A C 1
ATOM 1398 O O . TRP A 1 176 ? 23.774 -2.375 -61.956 1.00 91.75 176 TRP A O 1
ATOM 1408 N N . LYS A 1 177 ? 21.902 -1.162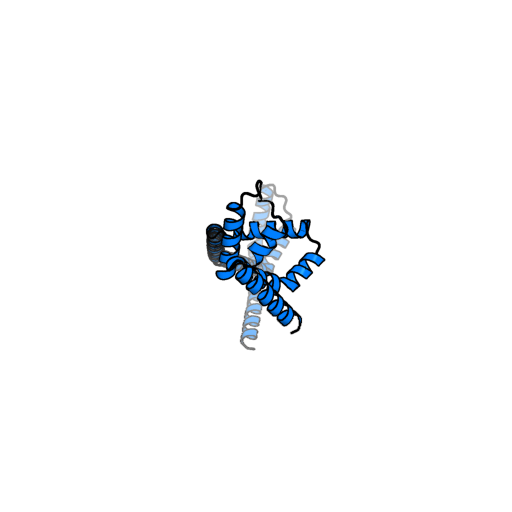 -62.247 1.00 87.88 177 LYS A N 1
ATOM 1409 C CA . LYS A 1 177 ? 22.159 -0.227 -61.145 1.00 87.88 177 LYS A CA 1
ATOM 1410 C C . LYS A 1 177 ? 22.147 -0.959 -59.802 1.00 87.88 177 LYS A C 1
ATOM 1412 O O . LYS A 1 177 ? 23.053 -0.742 -59.009 1.00 87.88 177 LYS A O 1
ATOM 1417 N N . ALA A 1 178 ? 21.209 -1.882 -59.597 1.00 89.06 178 ALA A N 1
ATOM 1418 C CA . ALA A 1 178 ? 21.160 -2.744 -58.419 1.00 89.06 178 ALA A CA 1
ATOM 1419 C C . ALA A 1 178 ? 22.422 -3.615 -58.292 1.00 89.06 178 ALA A C 1
ATOM 1421 O O . ALA A 1 178 ? 23.054 -3.635 -57.241 1.00 89.06 178 ALA A O 1
ATOM 1422 N N . MET A 1 179 ? 22.864 -4.259 -59.379 1.00 89.94 179 MET A N 1
ATOM 1423 C CA . MET A 1 179 ? 24.101 -5.056 -59.378 1.00 89.94 179 MET A CA 1
ATOM 1424 C C . MET A 1 179 ? 25.350 -4.220 -59.069 1.00 89.94 179 MET A C 1
ATOM 1426 O O . MET A 1 179 ? 26.262 -4.682 -58.381 1.00 89.94 179 MET A O 1
ATOM 1430 N N . LYS A 1 180 ? 25.404 -2.976 -59.559 1.00 90.69 180 LYS A N 1
ATOM 1431 C CA . LYS A 1 180 ? 26.476 -2.037 -59.215 1.00 90.69 180 LYS A CA 1
ATOM 1432 C C . LYS A 1 180 ? 26.415 -1.641 -57.736 1.00 90.69 180 LYS A C 1
ATOM 1434 O O . LYS A 1 180 ? 27.467 -1.601 -57.100 1.00 90.69 180 LYS A O 1
ATOM 1439 N N . GLU A 1 181 ? 25.217 -1.399 -57.209 1.00 90.38 181 GLU A N 1
ATOM 1440 C CA . GLU A 1 181 ? 24.976 -1.027 -55.812 1.00 90.38 181 GLU A CA 1
ATOM 1441 C C . GLU A 1 181 ? 25.363 -2.153 -54.845 1.00 90.38 181 GLU A C 1
ATOM 1443 O O . GLU A 1 181 ? 26.041 -1.914 -53.857 1.00 90.38 181 GLU A O 1
ATOM 1448 N N . LEU A 1 182 ? 25.079 -3.415 -55.183 1.00 89.56 182 LEU A N 1
ATOM 1449 C CA . LEU A 1 182 ? 25.513 -4.582 -54.398 1.00 89.56 182 LEU A CA 1
ATOM 1450 C C . LEU A 1 182 ? 27.032 -4.673 -54.210 1.00 89.56 182 LEU A C 1
ATOM 1452 O O . LEU A 1 182 ? 27.522 -5.325 -53.285 1.00 89.56 182 LEU A O 1
ATOM 1456 N N . ARG A 1 183 ? 27.803 -4.024 -55.086 1.00 89.69 183 ARG A N 1
ATOM 1457 C CA . ARG A 1 183 ? 29.263 -4.030 -55.022 1.00 89.69 183 ARG A CA 1
ATOM 1458 C C . ARG A 1 183 ? 29.835 -2.915 -54.138 1.00 89.69 183 ARG A C 1
ATOM 1460 O O . ARG A 1 183 ? 31.044 -2.964 -53.875 1.00 89.69 183 ARG A O 1
ATOM 1467 N N . THR A 1 184 ? 29.029 -1.948 -53.694 1.00 94.75 184 THR A N 1
ATOM 1468 C CA . THR A 1 184 ? 29.495 -0.831 -52.858 1.00 94.75 184 THR A CA 1
ATOM 1469 C C . THR A 1 184 ? 29.959 -1.322 -51.478 1.00 94.75 184 THR A C 1
ATOM 1471 O O . THR A 1 184 ? 29.492 -2.362 -50.994 1.00 94.75 184 THR A O 1
ATOM 1474 N N . PRO A 1 185 ? 30.936 -0.645 -50.843 1.00 92.69 185 PRO A N 1
ATOM 1475 C CA . PRO A 1 185 ? 31.403 -1.004 -49.503 1.00 92.69 185 PRO A CA 1
ATOM 1476 C C . PRO A 1 185 ? 30.283 -1.029 -48.456 1.00 92.69 185 PRO A C 1
ATOM 1478 O O . PRO A 1 185 ? 30.283 -1.898 -47.585 1.00 92.69 185 PRO A O 1
ATOM 1481 N N . GLU A 1 186 ? 29.328 -0.107 -48.554 1.00 90.44 186 GLU A N 1
ATOM 1482 C CA . GLU A 1 186 ? 28.188 0.042 -47.650 1.00 90.44 186 GLU A CA 1
ATOM 1483 C C . GLU A 1 186 ? 27.273 -1.181 -47.741 1.00 90.44 186 GLU A C 1
ATOM 1485 O O . GLU A 1 186 ? 27.004 -1.830 -46.729 1.00 90.44 186 GLU A O 1
ATOM 1490 N N . MET A 1 187 ? 26.879 -1.565 -48.961 1.00 92.00 187 MET A N 1
ATOM 1491 C CA . MET A 1 187 ? 26.002 -2.714 -49.186 1.00 92.00 187 MET A CA 1
ATOM 1492 C C . MET A 1 187 ? 26.677 -4.032 -48.795 1.00 92.00 187 MET A C 1
ATOM 1494 O O . MET A 1 187 ? 26.059 -4.891 -48.169 1.00 92.00 187 MET A O 1
ATOM 1498 N N . LYS A 1 188 ? 27.979 -4.186 -49.065 1.00 92.25 188 LYS A N 1
ATOM 1499 C CA . LYS A 1 188 ? 28.750 -5.356 -48.607 1.00 92.25 188 LYS A CA 1
ATOM 1500 C C . LYS A 1 188 ? 28.809 -5.466 -47.086 1.00 92.25 188 LYS A C 1
ATOM 1502 O O . LYS A 1 188 ? 28.655 -6.566 -46.558 1.00 92.25 188 LYS A O 1
ATOM 1507 N N . LYS A 1 189 ? 29.022 -4.350 -46.379 1.00 93.00 189 LYS A N 1
ATOM 1508 C CA . LYS A 1 189 ? 28.997 -4.318 -44.908 1.00 93.00 189 LYS A CA 1
ATOM 1509 C C . LYS A 1 189 ? 27.603 -4.644 -44.370 1.00 93.00 189 LYS A C 1
ATOM 1511 O O . LYS A 1 189 ? 27.501 -5.460 -43.460 1.00 93.00 189 LYS A O 1
ATOM 1516 N N . GLY A 1 190 ? 26.549 -4.082 -44.967 1.00 92.25 190 GLY A N 1
ATOM 1517 C CA . GLY A 1 190 ? 25.159 -4.373 -44.601 1.00 92.25 190 GLY A CA 1
ATOM 1518 C C . GLY A 1 190 ? 24.795 -5.849 -44.791 1.00 92.25 190 GLY A C 1
ATOM 1519 O O . GLY A 1 190 ? 24.295 -6.487 -43.869 1.00 92.25 190 GLY A O 1
ATOM 1520 N N . MET A 1 191 ? 25.137 -6.434 -45.944 1.00 92.25 191 MET A N 1
ATOM 1521 C CA . MET A 1 191 ? 24.959 -7.871 -46.189 1.00 92.25 191 MET A CA 1
ATOM 1522 C C . MET A 1 191 ? 25.769 -8.726 -45.207 1.00 92.25 191 MET A C 1
ATOM 1524 O O . MET A 1 191 ? 25.255 -9.711 -44.686 1.00 92.25 191 MET A O 1
ATOM 1528 N N . GLY A 1 192 ? 27.017 -8.348 -44.913 1.00 94.31 192 GLY A N 1
ATOM 1529 C CA . GLY A 1 192 ? 27.850 -9.040 -43.927 1.00 94.31 192 GLY A CA 1
ATOM 1530 C C . GLY A 1 192 ? 27.248 -9.017 -42.518 1.00 94.31 192 GLY A C 1
ATOM 1531 O O . GLY A 1 192 ? 27.239 -10.048 -41.842 1.00 94.31 192 GLY A O 1
ATOM 1532 N N . PHE A 1 193 ? 26.692 -7.876 -42.102 1.00 93.62 193 PHE A N 1
ATOM 1533 C CA . PHE A 1 193 ? 25.948 -7.748 -40.850 1.00 93.62 193 PHE A CA 1
ATOM 1534 C C . PHE A 1 193 ? 24.735 -8.682 -40.832 1.00 93.62 193 PHE A C 1
ATOM 1536 O O . PHE A 1 193 ? 24.633 -9.504 -39.928 1.00 93.62 193 PHE A O 1
ATOM 1543 N N . MET A 1 194 ? 23.881 -8.638 -41.861 1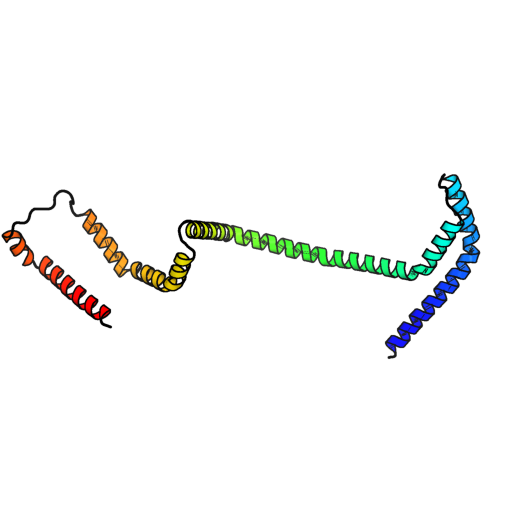.00 92.19 194 MET A N 1
ATOM 1544 C CA . MET A 1 194 ? 22.692 -9.497 -41.954 1.00 92.19 194 MET A CA 1
ATOM 1545 C C . MET A 1 194 ? 23.046 -10.986 -41.914 1.00 92.19 194 MET A C 1
ATOM 1547 O O . MET A 1 194 ? 22.436 -11.749 -41.171 1.00 92.19 194 MET A O 1
ATOM 1551 N N . ILE A 1 195 ? 24.070 -11.404 -42.662 1.00 94.00 195 ILE A N 1
ATOM 1552 C CA . ILE A 1 195 ? 24.548 -12.793 -42.653 1.00 94.00 195 ILE A CA 1
ATOM 1553 C C . ILE A 1 195 ? 25.019 -13.197 -41.252 1.00 94.00 195 ILE A C 1
ATOM 1555 O O . ILE A 1 195 ? 24.733 -14.304 -40.800 1.00 94.00 195 ILE A O 1
ATOM 1559 N N . THR A 1 196 ? 25.757 -12.324 -40.567 1.00 93.69 196 THR A N 1
ATOM 1560 C CA . THR A 1 196 ? 26.279 -12.604 -39.220 1.00 93.69 196 THR A CA 1
ATOM 1561 C C . THR A 1 196 ? 25.155 -12.660 -38.190 1.00 93.69 196 THR A C 1
ATOM 1563 O O . THR A 1 196 ? 25.128 -13.575 -37.371 1.00 93.69 196 THR A O 1
ATOM 1566 N N . PHE A 1 197 ? 24.199 -11.735 -38.275 1.00 91.25 197 PHE A N 1
ATOM 1567 C CA . PHE A 1 197 ? 23.018 -11.688 -37.423 1.00 91.25 197 PHE A CA 1
ATOM 1568 C C . PHE A 1 197 ? 22.185 -12.970 -37.547 1.00 91.25 197 PHE A C 1
ATOM 1570 O O . PHE A 1 197 ? 21.961 -13.653 -36.552 1.00 91.25 197 PHE A O 1
ATOM 1577 N N . LEU A 1 198 ? 21.831 -13.368 -38.775 1.00 91.38 198 LEU A N 1
ATOM 1578 C CA . LEU A 1 198 ? 21.059 -14.590 -39.033 1.00 91.38 198 LEU A CA 1
ATOM 1579 C C . LEU A 1 198 ? 21.786 -15.856 -38.557 1.00 91.38 198 LEU A C 1
ATOM 1581 O O . LEU A 1 198 ? 21.163 -16.765 -38.012 1.00 91.38 198 LEU A O 1
ATOM 1585 N N . LYS A 1 199 ? 23.115 -15.915 -38.720 1.00 92.00 199 LYS A N 1
ATOM 1586 C CA . LYS A 1 199 ? 23.926 -17.032 -38.211 1.00 92.00 199 LYS A CA 1
ATOM 1587 C C . LYS A 1 199 ? 23.916 -17.130 -36.689 1.00 92.00 199 LYS A C 1
ATOM 1589 O O . LYS A 1 199 ? 24.018 -18.239 -36.177 1.00 92.00 199 LYS A O 1
ATOM 1594 N N . ASN A 1 200 ? 23.866 -16.005 -35.981 1.00 90.06 200 ASN A N 1
ATOM 1595 C CA . ASN A 1 200 ? 23.838 -16.000 -34.521 1.00 90.06 200 ASN A CA 1
ATOM 1596 C C . ASN A 1 200 ? 22.439 -16.322 -33.992 1.00 90.06 200 ASN A C 1
ATOM 1598 O O . ASN A 1 200 ? 22.333 -17.147 -33.094 1.00 90.06 200 ASN A O 1
ATOM 1602 N N . LEU A 1 201 ? 21.386 -15.790 -34.618 1.00 86.38 201 LEU A N 1
ATOM 1603 C CA . LEU A 1 201 ? 19.999 -16.111 -34.269 1.00 86.38 201 LEU A CA 1
ATOM 1604 C C . LEU A 1 201 ? 19.726 -17.621 -34.366 1.00 86.38 201 LEU A C 1
ATOM 1606 O O . LEU A 1 201 ? 19.253 -18.239 -33.422 1.00 86.38 201 LEU A O 1
ATOM 1610 N N . SER A 1 202 ? 20.145 -18.245 -35.472 1.00 85.12 202 SER A N 1
ATOM 1611 C CA . SER A 1 202 ? 20.003 -19.694 -35.660 1.00 85.12 202 SER A CA 1
ATOM 1612 C C . SER A 1 202 ? 20.820 -20.528 -34.657 1.00 85.12 202 SER A C 1
ATOM 1614 O O . SER A 1 202 ? 20.500 -21.690 -34.433 1.00 85.12 202 SER A O 1
ATOM 1616 N N . LYS A 1 203 ? 21.880 -19.980 -34.050 1.00 86.88 203 LYS A N 1
ATOM 1617 C CA . LYS A 1 203 ? 22.644 -20.677 -33.000 1.00 86.88 203 LYS A CA 1
ATOM 1618 C C . LYS A 1 203 ? 21.981 -20.584 -31.630 1.00 86.88 203 LYS A C 1
ATOM 1620 O O . LYS A 1 203 ? 22.148 -21.509 -30.848 1.00 86.88 203 LYS A O 1
ATOM 1625 N N . GLU A 1 204 ? 21.278 -19.492 -31.345 1.00 76.06 204 GLU A N 1
ATOM 1626 C CA . GLU A 1 204 ? 20.516 -19.336 -30.103 1.00 76.06 204 GLU A CA 1
ATOM 1627 C C . GLU A 1 204 ? 19.237 -20.179 -30.109 1.00 76.06 204 GLU A C 1
ATOM 1629 O O . GLU A 1 204 ? 18.930 -20.775 -29.092 1.00 76.06 204 GLU A O 1
ATOM 1634 N N . GLU A 1 205 ? 18.545 -20.327 -31.246 1.00 68.44 205 GLU A N 1
ATOM 1635 C CA . GLU A 1 205 ? 17.361 -21.208 -31.351 1.00 68.44 205 GLU A CA 1
ATOM 1636 C C . GLU A 1 205 ? 17.677 -22.714 -31.222 1.00 68.44 205 GLU A C 1
ATOM 1638 O O . GLU A 1 205 ? 16.778 -23.513 -30.975 1.00 68.44 205 GLU A O 1
ATOM 1643 N N . ASN A 1 206 ? 18.936 -23.117 -31.431 1.00 55.22 206 ASN A N 1
ATOM 1644 C CA . ASN A 1 206 ? 19.378 -24.519 -31.410 1.00 55.22 206 ASN A CA 1
ATOM 1645 C C . ASN A 1 206 ? 20.112 -24.921 -30.111 1.00 55.22 206 ASN A C 1
ATOM 1647 O O . ASN A 1 206 ? 20.665 -26.023 -30.055 1.00 55.22 206 ASN A O 1
ATOM 1651 N N . ASN A 1 207 ? 20.140 -24.047 -29.101 1.00 44.59 207 ASN A N 1
ATOM 1652 C CA . ASN A 1 207 ? 20.665 -24.305 -27.754 1.00 44.59 207 ASN A CA 1
ATOM 1653 C C . ASN A 1 207 ? 19.546 -24.177 -26.719 1.00 44.59 207 ASN A C 1
ATOM 1655 O O . ASN A 1 207 ? 19.662 -24.859 -25.676 1.00 44.59 207 ASN A O 1
#

Secondary structure (DSSP, 8-state):
-HHHHHHHHHHHHHHHHHHHHHHHHHHHHHHHHHHHHHHHHHTT----HHHHHHHHHHHHHTHHHHHHHHHHHHHHHHHHHHHHHHHHHHHHHHHHHHHHHHHTTHHHHHHHHHHHHHHHHHHS-HHHHHHHHHHHHHHHHHHHHHTSHHHHHHHHHHHHHHHHS-TT-PPP--HHHHHHHTTSHHHHHHHHHHHHHHHHHHHHTT-

pLDDT: mean 84.43, std 8.73, range [44.59, 95.06]

Radius of gyration: 47.92 Å; chains: 1; bounding box: 82×40×129 Å

Sequence (207 aa):
LDIILEEVFAQKQNRESINDLMDDLSIVGKDAFKNTVIELDKAGVEVDGDALKGTAIRLIRNIENINEFLDMLESINDFVKDATPIARQVGLDAIQKMNEFDQKGYVEFFRELTKIMDNIVEHFTVQDVRELAENIVTILETVKGMTQPDMLLALDNGVKVYKSLDTHNIPEYSVWKAMKELRTPEMKKGMGFMITFLKNLSKEENN